Protein AF-0000000065854086 (afdb_homodimer)

Secondary structure (DSSP, 8-state):
----PPPEE-HHHHHHHHHHHHHHTT----HHHHHHHHHHHHHHHHHHHHTT-EEEETTTEEEEEEEE--EEEEE-TTT--EEEE--EEEEEEEE-HHHHHHHHT---/----PPPEE-HHHHHHHHHHHHHHTT----HHHHHHHHHHHHHHHHHHHHTT-EEEETTTEEEEEEEE--EEEEE-TTT--EEEE--EEEEEEEE-HHHHHHHHT---

pLDDT: mean 92.02, std 11.3, range [33.44, 98.5]

Nearest PDB structures (foldseek):
  2np2-assembly1_B  TM=9.960E-01  e=7.676E-18  Borreliella burgdorferi
  5j0n-assembly1_L  TM=8.589E-01  e=2.046E-08  Escherichia coli
  1owf-assembly1_B  TM=8.633E-01  e=4.392E-08  Escherichia coli
  3rhi-assembly1_B  TM=8.778E-01  e=2.610E-07  Bacillus anthracis str. Sterne
  3rhi-assembly2_D  TM=8.749E-01  e=3.329E-06  Bacillus anthracis str. Sterne

Sequence (216 aa):
MSFSRRPKVTKSDIVDQISLNIRNNNLKLEKKYIRLVIDAFFEELKGNLCSNNVIEFRSFGTFEVRKRKGRLNARNPQTGEYVKVLDHHVAYFRPGKDLKERVWGIKGMSFSRRPKVTKSDIVDQISLNIRNNNLKLEKKYIRLVIDAFFEELKGNLCSNNVIEFRSFGTFEVRKRKGRLNARNPQTGEYVKVLDHHVAYFRPGKDLKERVWGIKG

Structure (mmCIF, N/CA/C/O backbone):
data_AF-0000000065854086-model_v1
#
loop_
_entity.id
_entity.type
_entity.pdbx_description
1 polymer 'DNA-binding protein HBbu'
#
loop_
_atom_site.group_PDB
_atom_site.id
_atom_site.type_symbol
_atom_site.label_atom_id
_atom_site.label_alt_id
_atom_site.label_comp_id
_atom_site.label_asym_id
_atom_site.label_entity_id
_atom_site.label_seq_id
_atom_site.pdbx_PDB_ins_code
_atom_site.Cartn_x
_atom_site.Cartn_y
_atom_site.Cartn_z
_atom_site.occupancy
_atom_site.B_iso_or_equiv
_atom_site.auth_seq_id
_atom_site.auth_comp_id
_atom_site.auth_asym_id
_atom_site.auth_atom_id
_atom_site.pdbx_PDB_model_num
ATOM 1 N N . MET A 1 1 ? -25.891 4.516 18.844 1 33.44 1 MET A N 1
ATOM 2 C CA . MET A 1 1 ? -25.25 5.094 17.672 1 33.44 1 MET A CA 1
ATOM 3 C C . MET A 1 1 ? -24.297 4.094 17.016 1 33.44 1 MET A C 1
ATOM 5 O O . MET A 1 1 ? -23.312 3.674 17.641 1 33.44 1 MET A O 1
ATOM 9 N N . SER A 1 2 ? -24.781 3.088 16.391 1 39.84 2 SER A N 1
ATOM 10 C CA . SER A 1 2 ? -24.125 1.859 15.938 1 39.84 2 SER A CA 1
ATOM 11 C C . SER A 1 2 ? -22.828 2.158 15.188 1 39.84 2 SER A C 1
ATOM 13 O O . SER A 1 2 ? -22.844 2.891 14.195 1 39.84 2 SER A O 1
ATOM 15 N N . PHE A 1 3 ? -21.688 2.553 15.711 1 46.69 3 PHE A N 1
ATOM 16 C CA . PHE A 1 3 ? -20.344 2.844 15.211 1 46.69 3 PHE A CA 1
ATOM 17 C C . PHE A 1 3 ? -19.984 1.916 14.055 1 46.69 3 PHE A C 1
ATOM 19 O O . PHE A 1 3 ? -19.625 0.757 14.273 1 46.69 3 PHE A O 1
ATOM 26 N N . SER A 1 4 ? -20.859 1.853 13 1 55.91 4 SER A N 1
ATOM 27 C CA . SER A 1 4 ? -20.828 0.91 11.891 1 55.91 4 SER A CA 1
ATOM 28 C C . SER A 1 4 ? -19.406 0.764 11.328 1 55.91 4 SER A C 1
ATOM 30 O O . SER A 1 4 ? -18.906 1.68 10.68 1 55.91 4 SER A O 1
ATOM 32 N N . ARG A 1 5 ? -18.5 -0.028 11.945 1 75.5 5 ARG A N 1
ATOM 33 C CA . ARG A 1 5 ? -17.109 -0.311 11.617 1 75.5 5 ARG A CA 1
ATOM 34 C C . ARG A 1 5 ? -16.984 -0.81 10.18 1 75.5 5 ARG A C 1
ATOM 36 O O . ARG A 1 5 ? -17.844 -1.536 9.688 1 75.5 5 ARG A O 1
ATOM 43 N N . ARG A 1 6 ? -16.188 -0.24 9.367 1 86.25 6 ARG A N 1
ATOM 44 C CA . ARG A 1 6 ? -15.859 -0.702 8.023 1 86.25 6 ARG A CA 1
ATOM 45 C C . ARG A 1 6 ? -15.484 -2.18 8.023 1 86.25 6 ARG A C 1
ATOM 47 O O . ARG A 1 6 ? -14.695 -2.623 8.859 1 86.25 6 ARG A O 1
ATOM 54 N N . PRO A 1 7 ? -16.234 -3.029 7.184 1 92.5 7 PRO A N 1
ATOM 55 C CA . PRO A 1 7 ? -15.812 -4.434 7.117 1 92.5 7 PRO A CA 1
ATOM 56 C C . PRO A 1 7 ? -14.312 -4.594 6.934 1 92.5 7 PRO A C 1
ATOM 58 O O . PRO A 1 7 ? -13.688 -3.814 6.203 1 92.5 7 PRO A O 1
ATOM 61 N N . LYS A 1 8 ? -13.797 -5.457 7.695 1 95.31 8 LYS A N 1
ATOM 62 C CA . LYS A 1 8 ? -12.367 -5.742 7.602 1 95.31 8 LYS A CA 1
ATOM 63 C C . LYS A 1 8 ? -12.109 -6.953 6.715 1 95.31 8 LYS A C 1
ATOM 65 O O . LYS A 1 8 ? -12.719 -8.008 6.898 1 95.31 8 LYS A O 1
ATOM 70 N N . VAL A 1 9 ? -11.289 -6.824 5.664 1 97.56 9 VAL A N 1
ATOM 71 C CA . VAL A 1 9 ? -10.883 -7.859 4.719 1 97.56 9 VAL A CA 1
ATOM 72 C C . VAL A 1 9 ? -9.461 -8.32 5.035 1 97.56 9 VAL A C 1
ATOM 74 O O . VAL A 1 9 ? -8.562 -7.5 5.207 1 97.56 9 VAL A O 1
ATOM 77 N N . THR A 1 10 ? -9.281 -9.609 5.129 1 97.69 10 THR A N 1
ATOM 78 C CA . THR A 1 10 ? -7.984 -10.172 5.48 1 97.69 10 THR A CA 1
ATOM 79 C C . THR A 1 10 ? -7.301 -10.758 4.246 1 97.69 10 THR A C 1
ATOM 81 O O . THR A 1 10 ? -7.891 -10.805 3.168 1 97.69 10 THR A O 1
ATOM 84 N N . LYS A 1 11 ? -6.02 -11.188 4.531 1 97.5 11 LYS A N 1
ATOM 85 C CA . LYS A 1 11 ? -5.27 -11.852 3.467 1 97.5 11 LYS A CA 1
ATOM 86 C C . LYS A 1 11 ? -6.023 -13.062 2.93 1 97.5 11 LYS A C 1
ATOM 88 O O . LYS A 1 11 ? -6.078 -13.281 1.718 1 97.5 11 LYS A O 1
ATOM 93 N N . SER A 1 12 ? -6.531 -13.852 3.844 1 97.62 12 SER A N 1
ATOM 94 C CA . SER A 1 12 ? -7.277 -15.047 3.441 1 97.62 12 SER A CA 1
ATOM 95 C C . SER A 1 12 ? -8.469 -14.68 2.562 1 97.62 12 SER A C 1
ATOM 97 O O . SER A 1 12 ? -8.742 -15.359 1.567 1 97.62 12 SER A O 1
ATOM 99 N N . ASP A 1 13 ? -9.203 -13.641 2.941 1 98.19 13 ASP A N 1
ATOM 100 C CA . ASP A 1 13 ? -10.32 -13.164 2.135 1 98.19 13 ASP A CA 1
ATOM 101 C C . ASP A 1 13 ? -9.859 -12.758 0.738 1 98.19 13 ASP A C 1
ATOM 103 O O . ASP A 1 13 ? -10.5 -13.102 -0.258 1 98.19 13 ASP A O 1
ATOM 107 N N . ILE A 1 14 ? -8.781 -12.008 0.695 1 98.31 14 ILE A N 1
ATOM 108 C CA . ILE A 1 14 ? -8.25 -11.523 -0.572 1 98.31 14 ILE A CA 1
ATOM 109 C C . ILE A 1 14 ? -7.848 -12.703 -1.453 1 98.31 14 ILE A C 1
ATOM 111 O O . ILE A 1 14 ? -8.102 -12.695 -2.66 1 98.31 14 ILE A O 1
ATOM 115 N N . VAL A 1 15 ? -7.203 -13.68 -0.812 1 98.25 15 VAL A N 1
ATOM 116 C CA . VAL A 1 15 ? -6.809 -14.875 -1.55 1 98.25 15 VAL A CA 1
ATOM 117 C C . VAL A 1 15 ? -8.039 -15.547 -2.158 1 98.25 15 VAL A C 1
ATOM 119 O O . VAL A 1 15 ? -8.016 -15.961 -3.318 1 98.25 15 VAL A O 1
ATOM 122 N N . ASP A 1 16 ? -9.086 -15.633 -1.42 1 98.06 16 ASP A N 1
ATOM 123 C CA . ASP A 1 16 ? -10.336 -16.219 -1.904 1 98.06 16 ASP A CA 1
ATOM 124 C C . ASP A 1 16 ? -10.906 -15.398 -3.061 1 98.06 16 ASP A C 1
ATOM 126 O O . ASP A 1 16 ? -11.375 -15.961 -4.055 1 98.06 16 ASP A O 1
ATOM 130 N N . GLN A 1 17 ? -10.906 -14.156 -2.918 1 98.12 17 GLN A N 1
ATOM 131 C CA . GLN A 1 17 ? -11.414 -13.258 -3.955 1 98.12 17 GLN A CA 1
ATOM 132 C C . GLN A 1 17 ? -10.602 -13.391 -5.238 1 98.12 17 GLN A C 1
ATOM 134 O O . GLN A 1 17 ? -11.164 -13.406 -6.336 1 98.12 17 GLN A O 1
ATOM 139 N N . ILE A 1 18 ? -9.289 -13.406 -5.07 1 98.19 18 ILE A N 1
ATOM 140 C CA . ILE A 1 18 ? -8.414 -13.578 -6.227 1 98.19 18 ILE A CA 1
ATOM 141 C C . ILE A 1 18 ? -8.727 -14.898 -6.918 1 98.19 18 ILE A C 1
ATOM 143 O O . ILE A 1 18 ? -8.82 -14.961 -8.148 1 98.19 18 ILE A O 1
ATOM 147 N N . SER A 1 19 ? -8.82 -15.953 -6.121 1 97.69 19 SER A N 1
ATOM 148 C CA . SER A 1 19 ? -9.141 -17.266 -6.656 1 97.69 19 SER A CA 1
ATOM 149 C C . SER A 1 19 ? -10.43 -17.234 -7.477 1 97.69 19 SER A C 1
ATOM 151 O O . SER A 1 19 ? -10.484 -17.781 -8.578 1 97.69 19 SER A O 1
ATOM 153 N N . LEU A 1 20 ? -11.469 -16.641 -6.938 1 96.69 20 LEU A N 1
ATOM 154 C CA . LEU A 1 20 ? -12.75 -16.5 -7.629 1 96.69 20 LEU A CA 1
ATOM 155 C C . LEU A 1 20 ? -12.586 -15.711 -8.922 1 96.69 20 LEU A C 1
ATOM 157 O O . LEU A 1 20 ? -13.148 -16.078 -9.953 1 96.69 20 LEU A O 1
ATOM 161 N N . ASN A 1 21 ? -11.883 -14.617 -8.859 1 95.88 21 ASN A N 1
ATOM 162 C CA . ASN A 1 21 ? -11.641 -13.781 -10.031 1 95.88 21 ASN A CA 1
ATOM 163 C C . ASN A 1 21 ? -10.961 -14.562 -11.148 1 95.88 21 ASN A C 1
ATOM 165 O O . ASN A 1 21 ? -11.383 -14.5 -12.305 1 95.88 21 ASN A O 1
ATOM 169 N N . ILE A 1 22 ? -9.906 -15.297 -10.789 1 94.88 22 ILE A N 1
ATOM 170 C CA . ILE A 1 22 ? -9.148 -16.078 -11.758 1 94.88 22 ILE A CA 1
ATOM 171 C C . ILE A 1 22 ? -10.039 -17.172 -12.359 1 94.88 22 ILE A C 1
ATOM 173 O O . ILE A 1 22 ? -10.031 -17.375 -13.57 1 94.88 22 ILE A O 1
ATOM 177 N N . ARG A 1 23 ? -10.82 -17.75 -11.492 1 94 23 ARG A N 1
ATOM 178 C CA . ARG A 1 23 ? -11.734 -18.781 -11.961 1 94 23 ARG A CA 1
ATOM 179 C C . ARG A 1 23 ? -12.766 -18.203 -12.93 1 94 23 ARG A C 1
ATOM 181 O O . ARG A 1 23 ? -13.117 -18.844 -13.922 1 94 23 ARG A O 1
ATOM 188 N N . ASN A 1 24 ? -13.227 -17.078 -12.625 1 93.94 24 ASN A N 1
ATOM 189 C CA . ASN A 1 24 ? -14.219 -16.406 -13.461 1 93.94 24 ASN A CA 1
ATOM 190 C C . ASN A 1 24 ? -13.664 -16.078 -14.844 1 93.94 24 ASN A C 1
ATOM 192 O O . ASN A 1 24 ? -14.422 -15.859 -15.789 1 93.94 24 ASN A O 1
ATOM 196 N N . ASN A 1 25 ? -12.375 -15.961 -14.961 1 91.5 25 ASN A N 1
ATOM 197 C CA . ASN A 1 25 ? -11.742 -15.727 -16.25 1 91.5 25 ASN A CA 1
ATOM 198 C C . ASN A 1 25 ? -11.328 -17.031 -16.922 1 91.5 25 ASN A C 1
ATOM 200 O O . ASN A 1 25 ? -10.477 -17.031 -17.812 1 91.5 25 ASN A O 1
ATOM 204 N N . ASN A 1 26 ? -11.805 -18.109 -16.422 1 91.06 26 ASN A N 1
ATOM 205 C CA . ASN A 1 26 ? -11.641 -19.453 -16.969 1 91.06 26 ASN A CA 1
ATOM 206 C C . ASN A 1 26 ? -10.195 -19.938 -16.859 1 91.06 26 ASN A C 1
ATOM 208 O O . ASN A 1 26 ? -9.68 -20.578 -17.766 1 91.06 26 ASN A O 1
ATOM 212 N N . LEU A 1 27 ? -9.586 -19.5 -15.852 1 91.06 27 LEU A N 1
ATOM 213 C CA . LEU A 1 27 ? -8.258 -19.984 -15.5 1 91.06 27 LEU A CA 1
ATOM 214 C C . LEU A 1 27 ? -8.289 -20.75 -14.188 1 91.06 27 LEU A C 1
ATOM 216 O O . LEU A 1 27 ? -9.242 -20.625 -13.414 1 91.06 27 LEU A O 1
ATOM 220 N N . LYS A 1 28 ? -7.363 -21.641 -14.125 1 89.44 28 LYS A N 1
ATOM 221 C CA . LYS A 1 28 ? -7.309 -22.422 -12.891 1 89.44 28 LYS A CA 1
ATOM 222 C C . LYS A 1 28 ? -5.941 -22.297 -12.219 1 89.44 28 LYS A C 1
ATOM 224 O O . LYS A 1 28 ? -4.906 -22.469 -12.867 1 89.44 28 LYS A O 1
ATOM 229 N N . LEU A 1 29 ? -5.953 -21.859 -11.094 1 94.69 29 LEU A N 1
ATOM 230 C CA . LEU A 1 29 ? -4.77 -21.781 -10.25 1 94.69 29 LEU A CA 1
ATOM 231 C C . LEU A 1 29 ? -5.105 -22.141 -8.805 1 94.69 29 LEU A C 1
ATOM 233 O O . LEU A 1 29 ? -6.059 -21.609 -8.234 1 94.69 29 LEU A O 1
ATOM 237 N N . GLU A 1 30 ? -4.371 -23.062 -8.312 1 95.19 30 GLU A N 1
ATOM 238 C CA . GLU A 1 30 ? -4.621 -23.484 -6.938 1 95.19 30 GLU A CA 1
ATOM 239 C C . GLU A 1 30 ? -4.375 -22.344 -5.961 1 95.19 30 GLU A C 1
ATOM 241 O O . GLU A 1 30 ? -3.438 -21.562 -6.133 1 95.19 30 GLU A O 1
ATOM 246 N N . LYS A 1 31 ? -5.148 -22.328 -4.883 1 96.5 31 LYS A N 1
ATOM 247 C CA . LYS A 1 31 ? -5.07 -21.281 -3.871 1 96.5 31 LYS A CA 1
ATOM 248 C C . LYS A 1 31 ? -3.689 -21.25 -3.225 1 96.5 31 LYS A C 1
ATOM 250 O O . LYS A 1 31 ? -3.201 -20.172 -2.848 1 96.5 31 LYS A O 1
ATOM 255 N N . LYS A 1 32 ? -3.111 -22.344 -3.127 1 95.5 32 LYS A N 1
ATOM 256 C CA . LYS A 1 32 ? -1.79 -22.422 -2.508 1 95.5 32 LYS A CA 1
ATOM 257 C C . LYS A 1 32 ? -0.781 -21.562 -3.266 1 95.5 32 LYS A C 1
ATOM 259 O O . LYS A 1 32 ? 0.085 -20.938 -2.658 1 95.5 32 LYS A O 1
ATOM 264 N N . TYR A 1 33 ? -0.867 -21.547 -4.566 1 95.81 33 TYR A N 1
ATOM 265 C CA . TYR A 1 33 ? 0.047 -20.75 -5.383 1 95.81 33 TYR A CA 1
ATOM 266 C C . TYR A 1 33 ? -0.273 -19.266 -5.273 1 95.81 33 TYR A C 1
ATOM 268 O O . TYR A 1 33 ? 0.628 -18.438 -5.32 1 95.81 33 TYR A O 1
ATOM 276 N N . ILE A 1 34 ? -1.547 -18.953 -5.164 1 97.88 34 ILE A N 1
ATOM 277 C CA . ILE A 1 34 ? -1.952 -17.562 -4.965 1 97.88 34 ILE A CA 1
ATOM 278 C C . ILE A 1 34 ? -1.348 -17.031 -3.666 1 97.88 34 ILE A C 1
ATOM 280 O O . ILE A 1 34 ? -0.768 -15.945 -3.645 1 97.88 34 ILE A O 1
ATOM 284 N N . ARG A 1 35 ? -1.441 -17.844 -2.646 1 97.19 35 ARG A N 1
ATOM 285 C CA . ARG A 1 35 ? -0.872 -17.469 -1.356 1 97.19 35 ARG A CA 1
ATOM 286 C C . ARG A 1 35 ? 0.638 -17.281 -1.458 1 97.19 35 ARG A C 1
ATOM 288 O O . ARG A 1 35 ? 1.186 -16.312 -0.918 1 97.19 35 ARG A O 1
ATOM 295 N N . LEU A 1 36 ? 1.195 -18.188 -2.098 1 96.81 36 LEU A N 1
ATOM 296 C CA . LEU A 1 36 ? 2.643 -18.141 -2.271 1 96.81 36 LEU A CA 1
ATOM 297 C C . LEU A 1 36 ? 3.066 -16.859 -2.967 1 96.81 36 LEU A C 1
ATOM 299 O O . LEU A 1 36 ? 4.023 -16.203 -2.545 1 96.81 36 LEU A O 1
ATOM 303 N N . VAL A 1 37 ? 2.42 -16.516 -4.035 1 97.88 37 VAL A N 1
ATOM 304 C CA . VAL A 1 37 ? 2.746 -15.32 -4.82 1 97.88 37 VAL A CA 1
ATOM 305 C C . VAL A 1 37 ? 2.523 -14.07 -3.975 1 97.88 37 VAL A C 1
ATOM 307 O O . VAL A 1 37 ? 3.357 -13.164 -3.971 1 97.88 37 VAL A O 1
ATOM 310 N N . ILE A 1 38 ? 1.462 -13.977 -3.256 1 98.06 38 ILE A N 1
ATOM 311 C CA . ILE A 1 38 ? 1.141 -12.82 -2.426 1 98.06 38 ILE A CA 1
ATOM 312 C C . ILE A 1 38 ? 2.191 -12.672 -1.329 1 98.06 38 ILE A C 1
ATOM 314 O O . ILE A 1 38 ? 2.664 -11.562 -1.066 1 98.06 38 ILE A O 1
ATOM 318 N N . ASP A 1 39 ? 2.541 -13.773 -0.701 1 96.94 39 ASP A N 1
ATOM 319 C CA . ASP A 1 39 ? 3.564 -13.719 0.337 1 96.94 39 ASP A CA 1
ATOM 320 C C . ASP A 1 39 ? 4.898 -13.234 -0.23 1 96.94 39 ASP A C 1
ATOM 322 O O . ASP A 1 39 ? 5.559 -12.383 0.367 1 96.94 39 ASP A O 1
ATOM 326 N N . ALA A 1 40 ? 5.289 -13.781 -1.322 1 97.69 40 ALA A N 1
ATOM 327 C CA . ALA A 1 40 ? 6.523 -13.352 -1.981 1 97.69 40 ALA A CA 1
ATOM 328 C C . ALA A 1 40 ? 6.449 -11.883 -2.383 1 97.69 40 ALA A C 1
ATOM 330 O O . ALA A 1 40 ? 7.449 -11.164 -2.316 1 97.69 40 ALA A O 1
ATOM 331 N N . PHE A 1 41 ? 5.281 -11.453 -2.881 1 98.12 41 PHE A N 1
ATOM 332 C CA . PHE A 1 41 ? 5.051 -10.07 -3.266 1 98.12 41 PHE A CA 1
ATOM 333 C C . PHE A 1 41 ? 5.363 -9.125 -2.107 1 98.12 41 PHE A C 1
ATOM 335 O O . PHE A 1 41 ? 6.129 -8.172 -2.264 1 98.12 41 PHE A O 1
ATOM 342 N N . PHE A 1 42 ? 4.895 -9.398 -0.922 1 97.88 42 PHE A N 1
ATOM 343 C CA . PHE A 1 42 ? 5.117 -8.547 0.241 1 97.88 42 PHE A CA 1
ATOM 344 C C . PHE A 1 42 ? 6.578 -8.586 0.665 1 97.88 42 PHE A C 1
ATOM 346 O O . PHE A 1 42 ? 7.137 -7.562 1.072 1 97.88 42 PHE A O 1
ATOM 353 N N . GLU A 1 43 ? 7.16 -9.711 0.578 1 97.19 43 GLU A N 1
ATOM 354 C CA . GLU A 1 43 ? 8.578 -9.797 0.917 1 97.19 43 GLU A CA 1
ATOM 355 C C . GLU A 1 43 ? 9.422 -8.938 -0.014 1 97.19 43 GLU A C 1
ATOM 357 O O . GLU A 1 43 ? 10.336 -8.242 0.436 1 97.19 43 GLU A O 1
ATOM 362 N N . GLU A 1 44 ? 9.125 -9.016 -1.278 1 97.81 44 GLU A N 1
ATOM 363 C CA . GLU A 1 44 ? 9.867 -8.211 -2.246 1 97.81 44 GLU A CA 1
ATOM 364 C C . GLU A 1 44 ? 9.641 -6.719 -2.01 1 97.81 44 GLU A C 1
ATOM 366 O O . GLU A 1 44 ? 10.562 -5.914 -2.145 1 97.81 44 GLU A O 1
ATOM 371 N N . LEU A 1 45 ? 8.398 -6.328 -1.746 1 97.94 45 LEU A N 1
ATOM 372 C CA . LEU A 1 45 ? 8.117 -4.926 -1.453 1 97.94 45 LEU A CA 1
ATOM 373 C C . LEU A 1 45 ? 8.922 -4.457 -0.243 1 97.94 45 LEU A C 1
ATOM 375 O O . LEU A 1 45 ? 9.555 -3.396 -0.284 1 97.94 45 LEU A O 1
ATOM 379 N N . LYS A 1 46 ? 8.883 -5.297 0.816 1 97.06 46 LYS A N 1
ATOM 380 C CA . LYS A 1 46 ? 9.633 -4.949 2.021 1 97.06 46 LYS A CA 1
ATOM 381 C C . LYS A 1 46 ? 11.125 -4.789 1.716 1 97.06 46 LYS A C 1
ATOM 383 O O . LYS A 1 46 ? 11.742 -3.809 2.129 1 97.06 46 LYS A O 1
ATOM 388 N N . GLY A 1 47 ? 11.672 -5.766 1.017 1 96.88 47 GLY A N 1
ATOM 389 C CA . GLY A 1 47 ? 13.086 -5.711 0.66 1 96.88 47 GLY A CA 1
ATOM 390 C C . GLY A 1 47 ? 13.453 -4.465 -0.122 1 96.88 47 GLY A C 1
ATOM 391 O O . GLY A 1 47 ? 14.461 -3.82 0.167 1 96.88 47 GLY A O 1
ATOM 392 N N . ASN A 1 48 ? 12.672 -4.121 -1.131 1 97.5 48 ASN A N 1
ATOM 393 C CA . ASN A 1 48 ? 12.938 -2.945 -1.953 1 97.5 48 ASN A CA 1
ATOM 394 C C . ASN A 1 48 ? 12.812 -1.657 -1.145 1 97.5 48 ASN A C 1
ATOM 396 O O . ASN A 1 48 ? 13.633 -0.745 -1.295 1 97.5 48 ASN A O 1
ATOM 400 N N . LEU A 1 49 ? 11.883 -1.524 -0.286 1 97.06 49 LEU A N 1
ATOM 401 C CA . LEU A 1 49 ? 11.711 -0.338 0.545 1 97.06 49 LEU A CA 1
ATOM 402 C C . LEU A 1 49 ? 12.891 -0.176 1.507 1 97.06 49 LEU A C 1
ATOM 404 O O . LEU A 1 49 ? 13.383 0.936 1.709 1 97.06 49 LEU A O 1
ATOM 408 N N . CYS A 1 50 ? 13.289 -1.31 2.072 1 95.94 50 CYS A N 1
ATOM 409 C CA . CYS A 1 50 ? 14.422 -1.263 2.988 1 95.94 50 CYS A CA 1
ATOM 410 C C . CYS A 1 50 ? 15.68 -0.794 2.271 1 95.94 50 CYS A C 1
ATOM 412 O O . CYS A 1 50 ? 16.578 -0.222 2.893 1 95.94 50 CYS A O 1
ATOM 414 N N . SER A 1 51 ? 15.711 -1.058 0.971 1 95.69 51 SER A N 1
ATOM 415 C CA . SER A 1 51 ? 16.828 -0.609 0.151 1 95.69 51 SER A CA 1
ATOM 416 C C . SER A 1 51 ? 16.578 0.792 -0.4 1 95.69 51 SER A C 1
ATOM 418 O O . SER A 1 51 ? 17.312 1.256 -1.276 1 95.69 51 SER A O 1
ATOM 420 N N . ASN A 1 52 ? 15.484 1.421 -0.009 1 95.69 52 ASN A N 1
ATOM 421 C CA . ASN A 1 52 ? 15.102 2.781 -0.37 1 95.69 52 ASN A CA 1
ATOM 422 C C . ASN A 1 52 ? 14.797 2.902 -1.86 1 95.69 52 ASN A C 1
ATOM 424 O O . ASN A 1 52 ? 15.062 3.939 -2.471 1 95.69 52 ASN A O 1
ATOM 428 N N . ASN A 1 53 ? 14.406 1.796 -2.479 1 96.75 53 ASN A N 1
ATOM 429 C CA . ASN A 1 53 ? 13.914 1.835 -3.854 1 96.75 53 ASN A CA 1
ATOM 430 C C . ASN A 1 53 ? 12.492 2.365 -3.93 1 96.75 53 ASN A C 1
ATOM 432 O O . ASN A 1 53 ? 11.727 2.258 -2.965 1 96.75 53 ASN A O 1
ATOM 436 N N . VAL A 1 54 ? 12.141 2.934 -5.059 1 97.75 54 VAL A N 1
ATOM 437 C CA . VAL A 1 54 ? 10.773 3.348 -5.352 1 97.75 54 VAL A CA 1
ATOM 438 C C . VAL A 1 54 ? 10.086 2.299 -6.223 1 97.75 54 VAL A C 1
ATOM 440 O O . VAL A 1 54 ? 10.625 1.897 -7.258 1 97.75 54 VAL A O 1
ATOM 443 N N . ILE A 1 55 ? 8.93 1.854 -5.762 1 98.38 55 ILE A N 1
ATOM 444 C CA . ILE A 1 55 ? 8.203 0.804 -6.469 1 98.38 55 ILE A CA 1
ATOM 445 C C . ILE A 1 55 ? 6.926 1.381 -7.07 1 98.38 55 ILE A C 1
ATOM 447 O O . ILE A 1 55 ? 6.055 1.864 -6.348 1 98.38 55 ILE A O 1
ATOM 451 N N . GLU A 1 56 ? 6.816 1.232 -8.328 1 98.12 56 GLU A N 1
ATOM 452 C CA . GLU A 1 56 ? 5.672 1.84 -9 1 98.12 56 GLU A CA 1
ATOM 453 C 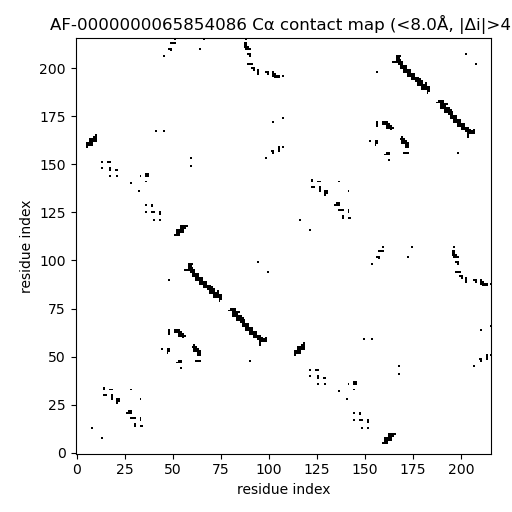C . GLU A 1 56 ? 4.801 0.78 -9.664 1 98.12 56 GLU A C 1
ATOM 455 O O . GLU A 1 56 ? 5.289 -0.03 -10.453 1 98.12 56 GLU A O 1
ATOM 460 N N . PHE A 1 57 ? 3.545 0.762 -9.328 1 97.81 57 PHE A N 1
ATOM 461 C CA . PHE A 1 57 ? 2.502 0.009 -10.016 1 97.81 57 PHE A CA 1
ATOM 462 C C . PHE A 1 57 ? 1.552 0.947 -10.75 1 97.81 57 PHE A C 1
ATOM 464 O O . PHE A 1 57 ? 0.651 1.529 -10.141 1 97.81 57 PHE A O 1
ATOM 471 N N . ARG A 1 58 ? 1.697 0.908 -12 1 94.06 58 ARG A N 1
ATOM 472 C CA . ARG A 1 58 ? 0.921 1.837 -12.812 1 94.06 58 ARG A CA 1
ATOM 473 C C . ARG A 1 58 ? -0.574 1.649 -12.586 1 94.06 58 ARG A C 1
ATOM 475 O O . ARG A 1 58 ? -1.057 0.519 -12.492 1 94.06 58 ARG A O 1
ATOM 482 N N . SER A 1 59 ? -1.31 2.773 -12.5 1 91.5 59 SER A N 1
ATOM 483 C CA . SER A 1 59 ? -2.762 2.811 -12.359 1 91.5 59 SER A CA 1
ATOM 484 C C . SER A 1 59 ? -3.188 2.408 -10.945 1 91.5 59 SER A C 1
ATOM 486 O O . SER A 1 59 ? -4.379 2.348 -10.648 1 91.5 59 SER A O 1
ATOM 488 N N . PHE A 1 60 ? -2.277 2.039 -10.109 1 96.88 60 PHE A N 1
ATOM 489 C CA . PHE A 1 60 ? -2.605 1.696 -8.727 1 96.88 60 PHE A CA 1
ATOM 490 C C . PHE A 1 60 ? -1.946 2.668 -7.758 1 96.88 60 PHE A C 1
ATOM 492 O O . PHE A 1 60 ? -2.633 3.371 -7.016 1 96.88 60 PHE A O 1
ATOM 499 N N . GLY A 1 61 ? -0.534 2.66 -7.91 1 97.88 61 GLY A N 1
ATOM 500 C CA . GLY A 1 61 ? 0.152 3.609 -7.047 1 97.88 61 GLY A CA 1
ATOM 501 C C . GLY A 1 61 ? 1.632 3.312 -6.891 1 97.88 61 GLY A C 1
ATOM 502 O O . GLY A 1 61 ? 2.178 2.459 -7.598 1 97.88 61 GLY A O 1
ATOM 503 N N . THR A 1 62 ? 2.256 4.078 -5.988 1 98.5 62 THR A N 1
ATOM 504 C CA . THR A 1 62 ? 3.697 4.012 -5.77 1 98.5 62 THR A CA 1
ATOM 505 C C . THR A 1 62 ? 4.012 3.828 -4.289 1 98.5 62 THR A C 1
ATOM 507 O O . THR A 1 62 ? 3.395 4.465 -3.432 1 98.5 62 THR A O 1
ATOM 510 N N . PHE A 1 63 ? 4.914 2.904 -3.982 1 98.38 63 PHE A N 1
ATOM 511 C CA . PHE A 1 63 ? 5.473 2.736 -2.645 1 98.38 63 PHE A CA 1
ATOM 512 C C . PHE A 1 63 ? 6.867 3.338 -2.561 1 98.38 63 PHE A C 1
ATOM 514 O O . PHE A 1 63 ? 7.691 3.135 -3.455 1 98.38 63 PHE A O 1
ATOM 521 N N . GLU A 1 64 ? 7.062 4.039 -1.5 1 97.81 64 GLU A N 1
ATOM 522 C CA . GLU A 1 64 ? 8.375 4.637 -1.286 1 97.81 64 GLU A CA 1
ATOM 523 C C . GLU A 1 64 ? 8.617 4.922 0.193 1 97.81 64 GLU A C 1
ATOM 525 O O . GLU A 1 64 ? 7.703 4.801 1.012 1 97.81 64 GLU A O 1
ATOM 530 N N . VAL A 1 65 ? 9.867 5.254 0.485 1 97.12 65 VAL A N 1
ATOM 531 C CA . VAL A 1 65 ? 10.234 5.629 1.848 1 97.12 65 VAL A CA 1
ATOM 532 C C . VAL A 1 65 ? 10.312 7.152 1.961 1 97.12 65 VAL A C 1
ATOM 534 O O . VAL A 1 65 ? 10.852 7.816 1.073 1 97.12 65 VAL A O 1
ATOM 537 N N . ARG A 1 66 ? 9.75 7.656 3.01 1 96.5 66 ARG A N 1
ATOM 538 C CA . ARG A 1 66 ? 9.812 9.094 3.264 1 96.5 66 ARG A CA 1
ATOM 539 C C . ARG A 1 66 ? 10.477 9.383 4.605 1 96.5 66 ARG A C 1
ATOM 541 O O . ARG A 1 66 ? 10.281 8.641 5.574 1 96.5 66 ARG A O 1
ATOM 548 N N . LYS A 1 67 ? 11.195 10.43 4.598 1 94.94 67 LYS A N 1
ATOM 549 C CA . LYS A 1 67 ? 11.797 10.883 5.844 1 94.94 67 LYS A CA 1
ATOM 550 C C . LYS A 1 67 ? 10.836 11.75 6.641 1 94.94 67 LYS A C 1
ATOM 552 O O . LYS A 1 67 ? 10.211 12.664 6.094 1 94.94 67 LYS A O 1
ATOM 557 N N . ARG A 1 68 ? 10.719 11.328 7.859 1 94.06 68 ARG A N 1
ATOM 558 C CA . ARG A 1 68 ? 9.906 12.125 8.773 1 94.06 68 ARG A CA 1
ATOM 559 C C . ARG A 1 68 ? 10.773 12.812 9.82 1 94.06 68 ARG A C 1
ATOM 561 O O . ARG A 1 68 ? 11.562 12.156 10.508 1 94.06 68 ARG A O 1
ATOM 568 N N . LYS A 1 69 ? 10.578 14.102 9.828 1 92.88 69 LYS A N 1
ATOM 569 C CA . LYS A 1 69 ? 11.344 14.867 10.805 1 92.88 69 LYS A CA 1
ATOM 570 C C . LYS A 1 69 ? 10.828 14.625 12.219 1 92.88 69 LYS A C 1
ATOM 572 O O . LYS A 1 69 ? 9.625 14.594 12.453 1 92.88 69 LYS A O 1
ATOM 577 N N . GLY A 1 70 ? 11.852 14.406 13.008 1 89.94 70 GLY A N 1
ATOM 578 C CA . GLY A 1 70 ? 11.5 14.219 14.406 1 89.94 70 GLY A CA 1
ATOM 579 C C . GLY A 1 70 ? 10.953 15.469 15.062 1 89.94 70 GLY A C 1
ATOM 580 O O . GLY A 1 70 ? 11.055 16.562 14.508 1 89.94 70 GLY A O 1
ATOM 581 N N . ARG A 1 71 ? 10.219 15.141 16.125 1 89.88 71 ARG A N 1
ATOM 582 C CA . ARG A 1 71 ? 9.664 16.234 16.906 1 89.88 71 ARG A CA 1
ATOM 583 C C . ARG A 1 71 ? 9.977 16.062 18.391 1 89.88 71 ARG A C 1
ATOM 585 O O . ARG A 1 71 ? 9.883 14.953 18.922 1 89.88 71 ARG A O 1
ATOM 592 N N . LEU A 1 72 ? 10.398 17.203 18.938 1 83.94 72 LEU A N 1
ATOM 593 C CA . LEU A 1 72 ? 10.766 17.172 20.344 1 83.94 72 LEU A CA 1
ATOM 594 C C . LEU A 1 72 ? 9.547 17.391 21.234 1 83.94 72 LEU A C 1
ATOM 596 O O . LEU A 1 72 ? 9.57 17.062 22.422 1 83.94 72 LEU A O 1
ATOM 600 N N . ASN A 1 73 ? 8.539 17.812 20.703 1 85.5 73 ASN A N 1
ATOM 601 C CA . ASN A 1 73 ? 7.445 18.266 21.562 1 85.5 73 ASN A CA 1
ATOM 602 C C . ASN A 1 73 ? 6.184 17.438 21.344 1 85.5 73 ASN A C 1
ATOM 604 O O . ASN A 1 73 ? 5.07 17.953 21.453 1 85.5 73 ASN A O 1
ATOM 608 N N . ALA A 1 74 ? 6.426 16.141 21.031 1 84 74 ALA A N 1
ATOM 609 C CA . ALA A 1 74 ? 5.238 15.297 20.969 1 84 74 ALA A CA 1
ATOM 610 C C . ALA A 1 74 ? 4.68 15.031 22.375 1 84 74 ALA A C 1
ATOM 612 O O . ALA A 1 74 ? 5.438 14.961 23.344 1 84 74 ALA A O 1
ATOM 613 N N . ARG A 1 75 ? 3.396 15 22.375 1 89.44 75 ARG A N 1
ATOM 614 C CA . ARG A 1 75 ? 2.789 14.875 23.703 1 89.44 75 ARG A CA 1
ATOM 615 C C . ARG A 1 75 ? 2.166 13.492 23.891 1 89.44 75 ARG A C 1
ATOM 617 O O . ARG A 1 75 ? 1.56 12.953 22.953 1 89.44 75 ARG A O 1
ATOM 624 N N . ASN A 1 76 ? 2.371 12.852 25.016 1 88.75 76 ASN A N 1
ATOM 625 C CA . ASN A 1 76 ? 1.618 11.672 25.438 1 88.75 76 ASN A CA 1
ATOM 626 C C . ASN A 1 76 ? 0.171 12.023 25.766 1 88.75 76 ASN A C 1
ATOM 628 O O . ASN A 1 76 ? -0.089 12.781 26.703 1 88.75 76 ASN A O 1
ATOM 632 N N . PRO A 1 77 ? -0.673 11.477 24.969 1 88.75 77 PRO A N 1
ATOM 633 C CA . PRO A 1 77 ? -2.076 11.852 25.172 1 88.75 77 PRO A CA 1
ATOM 634 C C . PRO A 1 77 ? -2.59 11.516 26.562 1 88.75 77 PRO A C 1
ATOM 636 O O . PRO A 1 77 ? -3.469 12.211 27.078 1 88.75 77 PRO A O 1
ATOM 639 N N . GLN A 1 78 ? -1.991 10.453 27.109 1 91.81 78 GLN A N 1
ATOM 640 C CA . GLN A 1 78 ? -2.465 10 28.422 1 91.81 78 GLN A CA 1
ATOM 641 C C . GLN A 1 78 ? -1.835 10.812 29.547 1 91.81 78 GLN A C 1
ATOM 643 O O . GLN A 1 78 ? -2.52 11.195 30.5 1 91.81 78 GLN A O 1
ATOM 648 N N . THR A 1 79 ? -0.599 11.156 29.5 1 92.25 79 THR A N 1
ATOM 649 C CA . THR A 1 79 ? 0.116 11.758 30.625 1 92.25 79 THR A CA 1
ATOM 650 C C . THR A 1 79 ? 0.387 13.234 30.359 1 92.25 79 THR A C 1
ATOM 652 O O . THR A 1 79 ? 0.676 13.992 31.297 1 92.25 79 THR A O 1
ATOM 655 N N . GLY A 1 80 ? 0.353 13.602 29.094 1 90.25 80 GLY A N 1
ATOM 656 C CA . GLY A 1 80 ? 0.68 14.961 28.719 1 90.25 80 GLY A CA 1
ATOM 657 C C . GLY A 1 80 ? 2.174 15.219 28.641 1 90.25 80 GLY A C 1
ATOM 658 O O . GLY A 1 80 ? 2.604 16.328 28.312 1 90.25 80 GLY A O 1
ATOM 659 N N . GLU A 1 81 ? 2.936 14.219 29.047 1 90.62 81 GLU A N 1
ATOM 660 C CA . GLU A 1 81 ? 4.387 14.367 29.031 1 90.62 81 GLU A CA 1
ATOM 661 C C . GLU A 1 81 ? 4.922 14.461 27.609 1 90.62 81 GLU A C 1
ATOM 663 O O . GLU A 1 81 ? 4.375 13.844 26.688 1 90.62 81 GLU A O 1
ATOM 668 N N . TYR A 1 82 ? 6.035 15.273 27.5 1 89.88 82 TYR A N 1
ATOM 669 C CA . TYR A 1 82 ? 6.676 15.406 26.188 1 89.88 82 TYR A CA 1
ATOM 670 C C . TYR A 1 82 ? 7.48 14.164 25.844 1 89.88 82 TYR A C 1
ATOM 672 O O . TYR A 1 82 ? 8.156 13.594 26.703 1 89.88 82 TYR A O 1
ATOM 680 N N . VAL A 1 83 ? 7.176 13.664 24.688 1 90 83 VAL A N 1
ATOM 681 C CA . VAL A 1 83 ? 7.93 12.531 24.156 1 90 83 VAL A CA 1
ATOM 682 C C . VAL A 1 83 ? 8.758 12.984 22.953 1 90 83 VAL A C 1
ATOM 684 O O . VAL A 1 83 ? 8.297 13.781 22.141 1 90 83 VAL A O 1
ATOM 687 N N . LYS A 1 84 ? 10.016 12.531 22.969 1 89 84 LYS A N 1
ATOM 688 C CA . LYS A 1 84 ? 10.922 12.836 21.875 1 89 84 LYS A CA 1
ATOM 689 C C . LYS A 1 84 ? 10.797 11.797 20.766 1 89 84 LYS A C 1
ATOM 691 O O . LYS A 1 84 ? 10.953 10.594 21 1 89 84 LYS A O 1
ATOM 696 N N . VAL A 1 85 ? 10.422 12.234 19.609 1 88.75 85 VAL A N 1
ATOM 697 C CA . VAL A 1 85 ? 10.414 11.398 18.422 1 88.75 85 VAL A CA 1
ATOM 698 C C . VAL A 1 85 ? 11.578 11.773 17.516 1 88.75 85 VAL A C 1
ATOM 700 O O . VAL A 1 85 ? 11.742 12.938 17.156 1 88.75 85 VAL A O 1
ATOM 703 N N . LEU A 1 86 ? 12.461 10.852 17.25 1 90.31 86 LEU A N 1
ATOM 704 C CA . LEU A 1 86 ? 13.648 11.086 16.438 1 90.31 86 LEU A CA 1
ATOM 705 C C . LEU A 1 86 ? 13.297 11.078 14.953 1 90.31 86 LEU A C 1
ATOM 707 O O . LEU A 1 86 ? 12.25 10.555 14.555 1 90.31 86 LEU A O 1
ATOM 711 N N . ASP A 1 87 ? 14.211 11.727 14.219 1 94 87 ASP A N 1
ATOM 712 C CA . ASP A 1 87 ? 14.094 11.578 12.766 1 94 87 ASP A CA 1
ATOM 713 C C . ASP A 1 87 ? 14.008 10.102 12.375 1 94 87 ASP A C 1
ATOM 715 O O . ASP A 1 87 ? 14.703 9.258 12.945 1 94 87 ASP A O 1
ATOM 719 N N . HIS A 1 88 ? 13.062 9.805 11.516 1 94.88 88 HIS A N 1
ATOM 720 C CA . HIS A 1 88 ? 12.906 8.414 11.094 1 94.88 88 HIS A CA 1
ATOM 721 C C . HIS A 1 88 ? 12.367 8.328 9.672 1 94.88 88 HIS A C 1
ATOM 723 O O . HIS A 1 88 ? 12.078 9.359 9.055 1 94.88 88 HIS A O 1
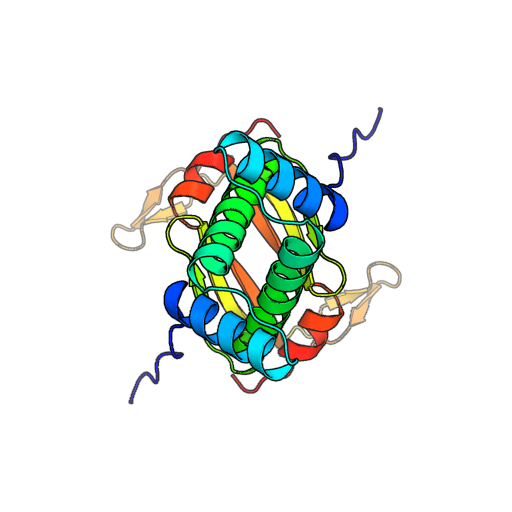ATOM 729 N N . HIS A 1 89 ? 12.344 7.191 9.18 1 96.81 89 HIS A N 1
ATOM 730 C CA . HIS A 1 89 ? 11.789 6.91 7.855 1 96.81 89 HIS A CA 1
ATOM 731 C C . HIS A 1 89 ? 10.508 6.098 7.961 1 96.81 89 HIS A C 1
ATOM 733 O O . HIS A 1 89 ? 10.352 5.285 8.875 1 96.81 89 HIS A O 1
ATOM 739 N N . VAL A 1 90 ? 9.672 6.387 7.078 1 96.62 90 VAL A N 1
ATOM 740 C CA . VAL A 1 90 ? 8.406 5.672 7.07 1 96.62 90 VAL A CA 1
ATOM 741 C C . VAL A 1 90 ? 8.102 5.18 5.656 1 96.62 90 VAL A C 1
ATOM 743 O O . VAL A 1 90 ? 8.422 5.852 4.676 1 96.62 90 VAL A O 1
ATOM 746 N N . ALA A 1 91 ? 7.5 4.016 5.551 1 97.56 91 ALA A N 1
ATOM 747 C CA . ALA A 1 91 ? 6.973 3.525 4.281 1 97.56 91 ALA A CA 1
ATOM 748 C C . ALA A 1 91 ? 5.711 4.289 3.881 1 97.56 91 ALA A C 1
ATOM 750 O O . ALA A 1 91 ? 4.785 4.434 4.684 1 97.56 91 ALA A O 1
ATOM 751 N N . TYR A 1 92 ? 5.668 4.727 2.646 1 97.88 92 TYR A N 1
ATOM 752 C CA . TYR A 1 92 ? 4.586 5.574 2.16 1 97.88 92 TYR A CA 1
ATOM 753 C C . TYR A 1 92 ? 4.012 5.035 0.856 1 97.88 92 TYR A C 1
ATOM 755 O O . TYR A 1 92 ? 4.746 4.484 0.029 1 97.88 92 TYR A O 1
ATOM 763 N N . PHE A 1 93 ? 2.688 5.172 0.723 1 98.44 93 PHE A N 1
ATOM 764 C CA . PHE A 1 93 ? 1.979 4.809 -0.498 1 98.44 93 PHE A CA 1
ATOM 765 C C . PHE A 1 93 ? 1.374 6.039 -1.161 1 98.44 93 PHE A C 1
ATOM 767 O O . PHE A 1 93 ? 0.632 6.789 -0.526 1 98.44 93 PHE A O 1
ATOM 774 N N . ARG A 1 94 ? 1.674 6.18 -2.432 1 97.56 94 ARG A N 1
ATOM 775 C CA . ARG A 1 94 ? 1.08 7.219 -3.266 1 97.56 94 ARG A CA 1
ATOM 776 C C . ARG A 1 94 ? 0.086 6.625 -4.258 1 97.56 94 ARG A C 1
ATOM 778 O O . ARG A 1 94 ? 0.484 5.988 -5.238 1 97.56 94 ARG A O 1
ATOM 785 N N . PRO A 1 95 ? -1.177 6.93 -4.012 1 97.62 95 PRO A N 1
ATOM 786 C CA . PRO A 1 95 ? -2.156 6.363 -4.941 1 97.62 95 PRO A CA 1
ATOM 787 C C . PRO A 1 95 ? -1.974 6.871 -6.371 1 97.62 95 PRO A C 1
ATOM 789 O O . PRO A 1 95 ? -1.656 8.047 -6.578 1 97.62 95 PRO A O 1
ATOM 792 N N . GLY A 1 96 ? -2.182 5.969 -7.297 1 96.75 96 GLY A N 1
ATOM 793 C CA . GLY A 1 96 ? -2.143 6.328 -8.703 1 96.75 96 GLY A CA 1
ATOM 794 C C . GLY A 1 96 ? -3.389 7.055 -9.172 1 96.75 96 GLY A C 1
ATOM 795 O O . GLY A 1 96 ? -4.379 7.129 -8.445 1 96.75 96 GLY A O 1
ATOM 796 N N . LYS A 1 97 ? -3.33 7.512 -10.359 1 95.25 97 LYS A N 1
ATOM 797 C CA . LYS A 1 97 ? -4.402 8.344 -10.898 1 95.25 97 LYS A CA 1
ATOM 798 C C . LYS A 1 97 ? -5.727 7.582 -10.922 1 95.25 97 LYS A C 1
ATOM 800 O O . LYS A 1 97 ? -6.75 8.102 -10.477 1 95.25 97 LYS A O 1
ATOM 805 N N . ASP A 1 98 ? -5.691 6.398 -11.453 1 95.38 98 ASP A N 1
ATOM 806 C CA . ASP A 1 98 ? -6.906 5.598 -11.57 1 95.38 98 ASP A CA 1
ATOM 807 C C . ASP A 1 98 ? -7.531 5.352 -10.195 1 95.38 98 ASP A C 1
ATOM 809 O O . ASP A 1 98 ? -8.734 5.539 -10.016 1 95.38 98 ASP A O 1
ATOM 813 N N . LEU A 1 99 ? -6.773 4.941 -9.258 1 96.25 99 LEU A N 1
ATOM 814 C CA . LEU A 1 99 ? -7.25 4.676 -7.906 1 96.25 99 LEU A CA 1
ATOM 815 C C . LEU A 1 99 ? -7.758 5.949 -7.246 1 96.25 99 LEU A C 1
ATOM 817 O O . LEU A 1 99 ? -8.805 5.941 -6.594 1 96.25 99 LEU A O 1
ATOM 821 N N . LYS A 1 100 ? -7.039 6.984 -7.422 1 94.94 100 LYS A N 1
ATOM 822 C CA . LYS A 1 100 ? -7.453 8.273 -6.875 1 94.94 100 LYS A CA 1
ATOM 823 C C . LYS A 1 100 ? -8.844 8.656 -7.363 1 94.94 100 LYS A C 1
ATOM 825 O O . LYS A 1 100 ? -9.703 9.047 -6.57 1 94.94 100 LYS A O 1
ATOM 830 N N . GLU A 1 101 ? -9.031 8.508 -8.594 1 94.44 101 GLU A N 1
ATOM 831 C CA . GLU A 1 101 ? -10.305 8.883 -9.195 1 94.44 101 GLU A CA 1
ATOM 832 C C . GLU A 1 101 ? -11.43 7.98 -8.695 1 94.44 101 GLU A C 1
ATOM 834 O O . GLU A 1 101 ? -12.539 8.453 -8.438 1 94.44 101 GLU A O 1
ATOM 839 N N . ARG A 1 102 ? -11.094 6.777 -8.531 1 94.44 102 ARG A N 1
ATOM 840 C CA . ARG A 1 102 ? -12.109 5.809 -8.141 1 94.44 102 ARG A CA 1
ATOM 841 C C . ARG A 1 102 ? -12.547 6.023 -6.691 1 94.44 102 ARG A C 1
ATOM 843 O O . ARG A 1 102 ? -13.703 5.797 -6.348 1 94.44 102 ARG A O 1
ATOM 850 N N . VAL A 1 103 ? -11.641 6.453 -5.871 1 95.44 103 VAL A N 1
ATOM 851 C CA . VAL A 1 103 ? -11.922 6.555 -4.441 1 95.44 103 VAL A CA 1
ATOM 852 C C . VAL A 1 103 ? -12.344 7.98 -4.098 1 95.44 103 VAL A C 1
ATOM 854 O O . VAL A 1 103 ? -12.914 8.227 -3.029 1 95.44 103 VAL A O 1
ATOM 857 N N . TRP A 1 104 ? -12.133 8.875 -4.98 1 92.44 104 TRP A N 1
ATOM 858 C CA . TRP A 1 104 ? -12.281 10.305 -4.727 1 92.44 104 TRP A CA 1
ATOM 859 C C . TRP A 1 104 ? -13.672 10.617 -4.188 1 92.44 104 TRP A C 1
ATOM 861 O O . TRP A 1 104 ? -13.812 11.352 -3.207 1 92.44 104 TRP A O 1
ATOM 871 N N . GLY A 1 105 ? -14.656 10.102 -4.734 1 87.12 105 GLY A N 1
ATOM 872 C CA . GLY A 1 105 ? -16.016 10.461 -4.383 1 87.12 105 GLY A CA 1
ATOM 873 C C . GLY A 1 105 ? -16.781 9.336 -3.703 1 87.12 105 GLY A C 1
ATOM 874 O O . GLY A 1 105 ? -18.016 9.32 -3.707 1 87.12 105 GLY A O 1
ATOM 875 N N . ILE A 1 106 ? -16 8.445 -3.225 1 81.31 106 ILE A N 1
ATOM 876 C CA . ILE A 1 106 ? -16.734 7.34 -2.617 1 81.31 106 ILE A CA 1
ATOM 877 C C . ILE A 1 106 ? -17.531 7.844 -1.419 1 81.31 106 ILE A C 1
ATOM 879 O O . ILE A 1 106 ? -17.234 8.914 -0.876 1 81.31 106 ILE A O 1
ATOM 883 N N . LYS A 1 107 ? -18.719 7.207 -1.275 1 64.75 107 LYS A N 1
ATOM 884 C CA . LYS A 1 107 ? -19.594 7.582 -0.158 1 64.75 107 LYS A CA 1
ATOM 885 C C . LYS A 1 107 ? -19.016 7.074 1.166 1 64.75 107 LYS A C 1
ATOM 887 O O . LYS A 1 107 ? -18.703 5.891 1.296 1 64.75 107 LYS A O 1
ATOM 892 N N . GLY A 1 108 ? -18.297 7.938 1.903 1 57.75 108 GLY A N 1
ATOM 893 C CA . GLY A 1 108 ? -17.844 7.582 3.24 1 57.75 108 GLY A CA 1
ATOM 894 C C . GLY A 1 108 ? -18.828 7.984 4.328 1 57.75 108 GLY A C 1
ATOM 895 O O . GLY A 1 108 ? -19.703 8.828 4.102 1 57.75 108 GLY A O 1
ATOM 896 N N . MET B 1 1 ? 26.094 18.219 -8.477 1 33.88 1 MET B N 1
ATOM 897 C CA . MET B 1 1 ? 25.484 17.609 -7.297 1 33.88 1 MET B CA 1
ATOM 898 C C . MET B 1 1 ? 24.516 16.484 -7.699 1 33.88 1 MET B C 1
ATOM 900 O O . MET B 1 1 ? 23.531 16.734 -8.391 1 33.88 1 MET B O 1
ATOM 904 N N . SER B 1 2 ? 24.984 15.375 -8.117 1 39.81 2 SER B N 1
ATOM 905 C CA . SER B 1 2 ? 24.328 14.281 -8.828 1 39.81 2 SER B CA 1
ATOM 906 C C . SER B 1 2 ? 23.031 13.867 -8.133 1 39.81 2 SER B C 1
ATOM 908 O O . SER B 1 2 ? 23.047 13.523 -6.949 1 39.81 2 SER B O 1
ATOM 910 N N . PHE B 1 3 ? 21.891 14.492 -8.156 1 46.91 3 PHE B N 1
ATOM 911 C CA . PHE B 1 3 ? 20.547 14.273 -7.609 1 46.91 3 PHE B CA 1
ATOM 912 C C . PHE B 1 3 ? 20.188 12.789 -7.633 1 46.91 3 PHE B C 1
ATOM 914 O O . PHE B 1 3 ? 19.844 12.242 -8.68 1 46.91 3 PHE B O 1
ATOM 921 N N . SER B 1 4 ? 21.062 11.914 -7 1 56.78 4 SER B N 1
ATOM 922 C CA . SER B 1 4 ? 21.047 10.453 -7.062 1 56.78 4 SER B CA 1
ATOM 923 C C . SER B 1 4 ? 19.656 9.906 -6.84 1 56.78 4 SER B C 1
ATOM 925 O O . SER B 1 4 ? 19.125 9.953 -5.723 1 56.78 4 SER B O 1
ATOM 927 N N . ARG B 1 5 ? 18.781 9.883 -7.875 1 76.62 5 ARG B N 1
ATOM 928 C CA . ARG B 1 5 ? 17.391 9.43 -7.91 1 76.62 5 ARG B CA 1
ATOM 929 C C . ARG B 1 5 ? 17.266 7.996 -7.402 1 76.62 5 ARG B C 1
ATOM 931 O O . ARG B 1 5 ? 18.141 7.164 -7.668 1 76.62 5 ARG B O 1
ATOM 938 N N . ARG B 1 6 ? 16.484 7.699 -6.469 1 86.5 6 ARG B N 1
ATOM 939 C CA . ARG B 1 6 ? 16.172 6.355 -5.988 1 86.5 6 ARG B CA 1
ATOM 940 C C . ARG B 1 6 ? 15.828 5.426 -7.145 1 86.5 6 ARG B C 1
ATOM 942 O O . ARG B 1 6 ? 15.031 5.781 -8.016 1 86.5 6 ARG B O 1
ATOM 949 N N . PRO B 1 7 ? 16.594 4.25 -7.273 1 92.88 7 PRO B N 1
ATOM 950 C CA . PRO B 1 7 ? 16.203 3.312 -8.328 1 92.88 7 PRO B CA 1
ATOM 951 C C . PRO B 1 7 ? 14.695 3.045 -8.352 1 92.88 7 PRO B C 1
ATOM 953 O O . PRO B 1 7 ? 14.062 2.955 -7.297 1 92.88 7 PRO B O 1
ATOM 956 N N . LYS B 1 8 ? 14.195 3.094 -9.508 1 95.62 8 LYS B N 1
ATOM 957 C CA . LYS B 1 8 ? 12.773 2.822 -9.688 1 95.62 8 LYS B CA 1
ATOM 958 C C . LYS B 1 8 ? 12.539 1.369 -10.086 1 95.62 8 LYS B C 1
ATOM 960 O O . LYS B 1 8 ? 13.156 0.868 -11.023 1 95.62 8 LYS B O 1
ATOM 965 N N . VAL B 1 9 ? 11.719 0.613 -9.336 1 97.62 9 VAL B N 1
ATOM 966 C CA . VAL B 1 9 ? 11.344 -0.778 -9.562 1 97.62 9 VAL B CA 1
ATOM 967 C C . VAL B 1 9 ? 9.922 -0.842 -10.125 1 97.62 9 VAL B C 1
ATOM 969 O O . VAL B 1 9 ? 9.008 -0.208 -9.594 1 97.62 9 VAL B O 1
ATOM 972 N N . THR B 1 10 ? 9.773 -1.568 -11.18 1 97.75 10 THR B N 1
ATOM 973 C CA . THR B 1 10 ? 8.477 -1.669 -11.844 1 97.75 10 THR B CA 1
ATOM 974 C C . THR B 1 10 ? 7.812 -3.008 -11.539 1 97.75 10 THR B C 1
ATOM 976 O O . THR B 1 10 ? 8.414 -3.873 -10.898 1 97.75 10 THR B O 1
ATOM 979 N N . LYS B 1 11 ? 6.531 -3.088 -12.086 1 97.56 11 LYS B N 1
ATOM 980 C CA . LYS B 1 11 ? 5.801 -4.344 -11.938 1 97.56 11 LYS B CA 1
ATOM 981 C C . LYS B 1 11 ? 6.582 -5.508 -12.539 1 97.56 11 LYS B C 1
ATOM 983 O O . LYS B 1 11 ? 6.648 -6.59 -11.953 1 97.56 11 LYS B O 1
ATOM 988 N N . SER B 1 12 ? 7.094 -5.277 -13.719 1 97.69 12 SER B N 1
ATOM 989 C CA . SER B 1 12 ? 7.859 -6.324 -14.391 1 97.69 12 SER B CA 1
ATOM 990 C C . SER B 1 12 ? 9.055 -6.762 -13.547 1 97.69 12 SER B C 1
ATOM 992 O O . SER B 1 12 ? 9.344 -7.953 -13.453 1 97.69 12 SER B O 1
ATOM 994 N N . ASP B 1 13 ? 9.766 -5.805 -12.969 1 98.25 13 ASP B N 1
ATOM 995 C CA . ASP B 1 13 ? 10.891 -6.117 -12.086 1 98.25 13 ASP B CA 1
ATOM 996 C C . ASP B 1 13 ? 10.43 -6.961 -10.898 1 98.25 13 ASP B C 1
ATOM 998 O O . ASP B 1 13 ? 11.086 -7.941 -10.539 1 98.25 13 ASP B O 1
ATOM 1002 N N . ILE B 1 14 ? 9.344 -6.543 -10.297 1 98.31 14 ILE B N 1
ATOM 1003 C CA . ILE B 1 14 ? 8.812 -7.234 -9.125 1 98.31 14 ILE B CA 1
ATOM 1004 C C . ILE B 1 14 ? 8.438 -8.664 -9.5 1 98.31 14 ILE B C 1
ATOM 1006 O O . ILE B 1 14 ? 8.703 -9.602 -8.742 1 98.31 14 ILE B O 1
ATOM 1010 N N . VAL B 1 15 ? 7.801 -8.805 -10.68 1 98.31 15 VAL B N 1
ATOM 1011 C CA . VAL B 1 15 ? 7.43 -10.133 -11.156 1 98.31 15 VAL B CA 1
ATOM 1012 C C . VAL B 1 15 ? 8.68 -11 -11.281 1 98.31 15 VAL B C 1
ATOM 1014 O O . VAL B 1 15 ? 8.672 -12.164 -10.883 1 98.31 15 VAL B O 1
ATOM 1017 N N . ASP B 1 16 ? 9.727 -10.461 -11.805 1 98.12 16 ASP B N 1
ATOM 1018 C CA . ASP B 1 16 ? 10.992 -11.172 -11.945 1 98.12 16 ASP B CA 1
ATOM 1019 C C . ASP B 1 16 ? 11.555 -11.562 -10.578 1 98.12 16 ASP B C 1
ATOM 1021 O O . ASP B 1 16 ? 12.031 -12.68 -10.391 1 98.12 16 ASP B O 1
ATOM 1025 N N . GLN B 1 17 ? 11.531 -10.68 -9.688 1 98.12 17 GLN B N 1
ATOM 1026 C CA . GLN B 1 17 ? 12.031 -10.922 -8.344 1 98.12 17 GLN B CA 1
ATOM 1027 C C . GLN B 1 17 ? 11.227 -12.023 -7.648 1 98.12 17 GLN B C 1
ATOM 1029 O O . GLN B 1 17 ? 11.797 -12.883 -6.969 1 98.12 17 GLN B O 1
ATOM 1034 N N . ILE B 1 18 ? 9.914 -11.914 -7.777 1 98.19 18 ILE B N 1
ATOM 1035 C CA . ILE B 1 18 ? 9.055 -12.938 -7.199 1 98.19 18 ILE B CA 1
ATOM 1036 C C . ILE B 1 18 ? 9.391 -14.305 -7.801 1 98.19 18 ILE B C 1
ATOM 1038 O O . ILE B 1 18 ? 9.492 -15.297 -7.078 1 98.19 18 ILE B O 1
ATOM 1042 N N . SER B 1 19 ? 9.5 -14.336 -9.117 1 97.75 19 SER B N 1
ATOM 1043 C CA . SER B 1 19 ? 9.852 -15.57 -9.812 1 97.75 19 SER B CA 1
ATOM 1044 C C . SER B 1 19 ? 11.141 -16.172 -9.258 1 97.75 19 SER B C 1
ATOM 1046 O O . SER B 1 19 ? 11.211 -17.375 -8.992 1 97.75 19 SER B O 1
ATOM 1048 N N . LEU B 1 20 ? 12.172 -15.359 -9.117 1 96.81 20 LEU B N 1
ATOM 1049 C CA . LEU B 1 20 ? 13.453 -15.789 -8.57 1 96.81 20 LEU B CA 1
ATOM 1050 C C . LEU B 1 20 ? 13.281 -16.312 -7.145 1 96.81 20 LEU B C 1
ATOM 1052 O O . LEU B 1 20 ? 13.859 -17.344 -6.785 1 96.81 20 LEU B O 1
ATOM 1056 N N . ASN B 1 21 ? 12.562 -15.578 -6.336 1 95.94 21 ASN B N 1
ATOM 1057 C CA . ASN B 1 21 ? 12.305 -15.977 -4.953 1 95.94 21 ASN B CA 1
ATOM 1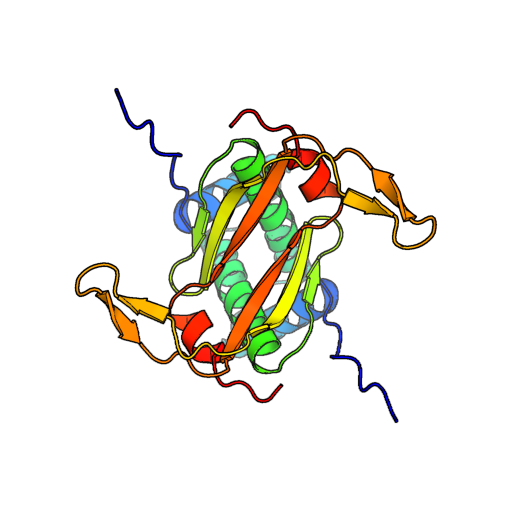058 C C . ASN B 1 21 ? 11.656 -17.344 -4.871 1 95.94 21 ASN B C 1
ATOM 1060 O O . ASN B 1 21 ? 12.086 -18.203 -4.094 1 95.94 21 ASN B O 1
ATOM 1064 N N . ILE B 1 22 ? 10.617 -17.562 -5.688 1 95.06 22 ILE B N 1
ATOM 1065 C CA . ILE B 1 22 ? 9.875 -18.812 -5.691 1 95.06 22 ILE B CA 1
ATOM 1066 C C . ILE B 1 22 ? 10.789 -19.938 -6.156 1 95.06 22 ILE B C 1
ATOM 1068 O O . ILE B 1 22 ? 10.797 -21.031 -5.57 1 95.06 22 ILE B O 1
ATOM 1072 N N . ARG B 1 23 ? 11.562 -19.625 -7.148 1 94.19 23 ARG B N 1
ATOM 1073 C CA . ARG B 1 23 ? 12.5 -20.625 -7.656 1 94.19 23 ARG B CA 1
ATOM 1074 C C . ARG B 1 23 ? 13.531 -21 -6.594 1 94.19 23 ARG B C 1
ATOM 1076 O O . ARG B 1 23 ? 13.898 -22.172 -6.461 1 94.19 23 ARG B O 1
ATOM 1083 N N . ASN B 1 24 ? 13.977 -20.031 -5.895 1 94.12 24 ASN B N 1
ATOM 1084 C CA . ASN B 1 24 ? 14.961 -20.25 -4.848 1 94.12 24 ASN B CA 1
ATOM 1085 C C . ASN B 1 24 ? 14.414 -21.141 -3.732 1 94.12 24 ASN B C 1
ATOM 1087 O O . ASN B 1 24 ? 15.18 -21.719 -2.965 1 94.12 24 ASN B O 1
ATOM 1091 N N . ASN B 1 25 ? 13.133 -21.172 -3.578 1 91.75 25 ASN B N 1
ATOM 1092 C CA . ASN B 1 25 ? 12.5 -22.047 -2.59 1 91.75 25 ASN B CA 1
ATOM 1093 C C . ASN B 1 25 ? 12.109 -23.391 -3.195 1 91.75 25 ASN B C 1
ATOM 1095 O O . ASN B 1 25 ? 11.258 -24.094 -2.648 1 91.75 25 ASN B O 1
ATOM 1099 N N . ASN B 1 26 ? 12.609 -23.656 -4.352 1 91.31 26 ASN B N 1
ATOM 1100 C CA . ASN B 1 26 ? 12.477 -24.922 -5.059 1 91.31 26 ASN B CA 1
ATOM 1101 C C . ASN B 1 26 ? 11.039 -25.172 -5.512 1 91.31 26 ASN B C 1
ATOM 1103 O O . ASN B 1 26 ? 10.539 -26.297 -5.449 1 91.31 26 ASN B O 1
ATOM 1107 N N . LEU B 1 27 ? 10.406 -24.125 -5.805 1 91.31 27 LEU B N 1
ATOM 1108 C CA . LEU B 1 27 ? 9.078 -24.172 -6.406 1 91.31 27 LEU B CA 1
ATOM 1109 C C . LEU B 1 27 ? 9.109 -23.625 -7.832 1 91.31 27 LEU B C 1
ATOM 1111 O O . LEU B 1 27 ? 10.062 -22.953 -8.219 1 91.31 27 LEU B O 1
ATOM 1115 N N . LYS B 1 28 ? 8.188 -24.156 -8.578 1 89.69 28 LYS B N 1
ATOM 1116 C CA . LYS B 1 28 ? 8.133 -23.688 -9.953 1 89.69 28 LYS B CA 1
ATOM 1117 C C . LYS B 1 28 ? 6.762 -23.094 -10.281 1 89.69 28 LYS B C 1
ATOM 1119 O O . LYS B 1 28 ? 5.73 -23.719 -10.008 1 89.69 28 LYS B O 1
ATOM 1124 N N . LEU B 1 29 ? 6.766 -21.953 -10.656 1 94.75 29 LEU B N 1
ATOM 1125 C CA . LEU B 1 29 ? 5.574 -21.25 -11.125 1 94.75 29 LEU B CA 1
ATOM 1126 C C . LEU B 1 29 ? 5.906 -20.344 -12.305 1 94.75 29 LEU B C 1
ATOM 1128 O O . LEU B 1 29 ? 6.852 -19.562 -12.242 1 94.75 29 LEU B O 1
ATOM 1132 N N . GLU B 1 30 ? 5.184 -20.562 -13.344 1 95.25 30 GLU B N 1
ATOM 1133 C CA . GLU B 1 30 ? 5.43 -19.734 -14.531 1 95.25 30 GLU B CA 1
ATOM 1134 C C . GLU B 1 30 ? 5.16 -18.266 -14.25 1 95.25 30 GLU B C 1
ATOM 1136 O O . GLU B 1 30 ? 4.215 -17.922 -13.531 1 95.25 30 GLU B O 1
ATOM 1141 N N . LYS B 1 31 ? 5.918 -17.406 -14.898 1 96.56 31 LYS B N 1
ATOM 1142 C CA . LYS B 1 31 ? 5.812 -15.961 -14.711 1 96.56 31 LYS B CA 1
ATOM 1143 C C . LYS B 1 31 ? 4.426 -15.453 -15.102 1 96.56 31 LYS B C 1
ATOM 1145 O O . LYS B 1 31 ? 3.918 -14.5 -14.5 1 96.56 31 LYS B O 1
ATOM 1150 N N . LYS B 1 32 ? 3.865 -16.062 -16.031 1 95.56 32 LYS B N 1
ATOM 1151 C CA . LYS B 1 32 ? 2.539 -15.656 -16.484 1 95.56 32 LYS B CA 1
ATOM 1152 C C . LYS B 1 32 ? 1.522 -15.734 -15.352 1 95.56 32 LYS B C 1
ATOM 1154 O O . LYS B 1 32 ? 0.64 -14.875 -15.242 1 95.56 32 LYS B O 1
ATOM 1159 N N . TYR B 1 33 ? 1.629 -16.734 -14.516 1 95.81 33 TYR B N 1
ATOM 1160 C CA . TYR B 1 33 ? 0.708 -16.891 -13.398 1 95.81 33 TYR B CA 1
ATOM 1161 C C . TYR B 1 33 ? 1.001 -15.883 -12.297 1 95.81 33 TYR B C 1
ATOM 1163 O O . TYR B 1 33 ? 0.085 -15.414 -11.625 1 95.81 33 TYR B O 1
ATOM 1171 N N . ILE B 1 34 ? 2.266 -15.57 -12.117 1 97.88 34 ILE B N 1
ATOM 1172 C CA . ILE B 1 34 ? 2.645 -14.539 -11.156 1 97.88 34 ILE B CA 1
ATOM 1173 C C . ILE B 1 34 ? 2.02 -13.211 -11.555 1 97.88 34 ILE B C 1
ATOM 1175 O O . ILE B 1 34 ? 1.42 -12.523 -10.719 1 97.88 34 ILE B O 1
ATOM 1179 N N . ARG B 1 35 ? 2.115 -12.914 -12.82 1 97.19 35 ARG B N 1
ATOM 1180 C CA . ARG B 1 35 ? 1.525 -11.688 -13.336 1 97.19 35 ARG B CA 1
ATOM 1181 C C . ARG B 1 35 ? 0.014 -11.672 -13.141 1 97.19 35 ARG B C 1
ATOM 1183 O O . ARG B 1 35 ? -0.556 -10.664 -12.727 1 97.19 35 ARG B O 1
ATOM 1190 N N . LEU B 1 36 ? -0.52 -12.75 -13.453 1 96.81 36 LEU B N 1
ATOM 1191 C CA . LEU B 1 36 ? -1.967 -12.883 -13.32 1 96.81 36 LEU B CA 1
ATOM 1192 C C . LEU B 1 36 ? -2.406 -12.633 -11.883 1 96.81 36 LEU B C 1
ATOM 1194 O O . LEU B 1 36 ? -3.377 -11.906 -11.641 1 96.81 36 LEU B O 1
ATOM 1198 N N . VAL B 1 37 ? -1.758 -13.234 -10.945 1 97.88 37 VAL B N 1
ATOM 1199 C CA . VAL B 1 37 ? -2.098 -13.109 -9.531 1 97.88 37 VAL B CA 1
ATOM 1200 C C . VAL B 1 37 ? -1.904 -11.664 -9.078 1 97.88 37 VAL B C 1
ATOM 1202 O O . VAL B 1 37 ? -2.754 -11.109 -8.375 1 97.88 37 VAL B O 1
ATOM 1205 N N . ILE B 1 38 ? -0.853 -11.031 -9.445 1 98.06 38 ILE B N 1
ATOM 1206 C CA . ILE B 1 38 ? -0.559 -9.656 -9.055 1 98.06 38 ILE B CA 1
ATOM 1207 C C . ILE B 1 38 ? -1.621 -8.719 -9.633 1 98.06 38 ILE B C 1
ATOM 1209 O O . ILE B 1 38 ? -2.117 -7.828 -8.93 1 98.06 38 ILE B O 1
ATOM 1213 N N . ASP B 1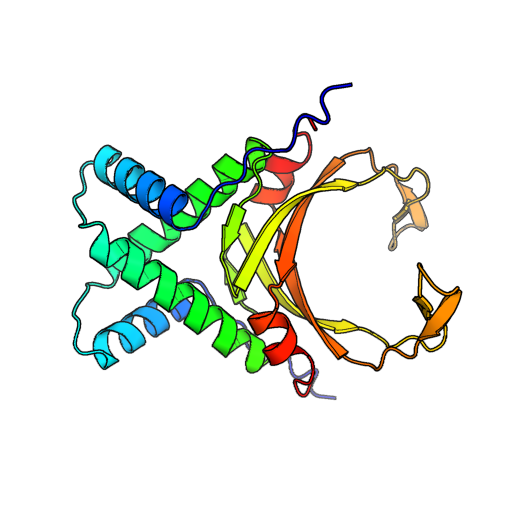 39 ? -1.951 -8.922 -10.883 1 96.94 39 ASP B N 1
ATOM 1214 C CA . ASP B 1 39 ? -2.984 -8.094 -11.5 1 96.94 39 ASP B CA 1
ATOM 1215 C C . ASP B 1 39 ? -4.32 -8.258 -10.781 1 96.94 39 ASP B C 1
ATOM 1217 O O . ASP B 1 39 ? -5.004 -7.27 -10.5 1 96.94 39 ASP B O 1
ATOM 1221 N N . ALA B 1 40 ? -4.695 -9.461 -10.531 1 97.62 40 ALA B N 1
ATOM 1222 C CA . ALA B 1 40 ? -5.93 -9.734 -9.797 1 97.62 40 ALA B CA 1
ATOM 1223 C C . ALA B 1 40 ? -5.879 -9.125 -8.398 1 97.62 40 ALA B C 1
ATOM 1225 O O . ALA B 1 40 ? -6.895 -8.648 -7.887 1 97.62 40 ALA B O 1
ATOM 1226 N N . PHE B 1 41 ? -4.715 -9.227 -7.738 1 98.12 41 PHE B N 1
ATOM 1227 C CA . PHE B 1 41 ? -4.504 -8.656 -6.414 1 98.12 41 PHE B CA 1
ATOM 1228 C C . PHE B 1 41 ? -4.844 -7.168 -6.406 1 98.12 41 PHE B C 1
ATOM 1230 O O . PHE B 1 41 ? -5.625 -6.711 -5.57 1 98.12 41 PHE B O 1
ATOM 1237 N N . PHE B 1 42 ? -4.379 -6.406 -7.363 1 97.88 42 PHE B N 1
ATOM 1238 C CA . PHE B 1 42 ? -4.629 -4.969 -7.426 1 97.88 42 PHE B CA 1
ATOM 1239 C C . PHE B 1 42 ? -6.094 -4.688 -7.73 1 97.88 42 PHE B C 1
ATOM 1241 O O . PHE B 1 42 ? -6.672 -3.74 -7.191 1 97.88 42 PHE B O 1
ATOM 1248 N N . GLU B 1 43 ? -6.656 -5.477 -8.562 1 97.12 43 GLU B N 1
ATOM 1249 C CA . GLU B 1 43 ? -8.078 -5.293 -8.852 1 97.12 43 GLU B CA 1
ATOM 1250 C C . GLU B 1 43 ? -8.93 -5.496 -7.602 1 97.12 43 GLU B C 1
ATOM 1252 O O . GLU B 1 43 ? -9.852 -4.723 -7.344 1 97.12 43 GLU B O 1
ATOM 1257 N N . GLU B 1 44 ? -8.617 -6.516 -6.867 1 97.75 44 GLU B N 1
ATOM 1258 C CA . GLU B 1 44 ? -9.359 -6.781 -5.637 1 97.75 44 GLU B CA 1
ATOM 1259 C C . GLU B 1 44 ? -9.164 -5.66 -4.621 1 97.75 44 GLU B C 1
ATOM 1261 O O . GLU B 1 44 ? -10.102 -5.273 -3.922 1 97.75 44 GLU B O 1
ATOM 1266 N N . LEU B 1 45 ? -7.926 -5.184 -4.473 1 97.88 45 LEU B N 1
ATOM 1267 C CA . LEU B 1 45 ? -7.676 -4.074 -3.559 1 97.88 45 LEU B CA 1
ATOM 1268 C C . LEU B 1 45 ? -8.492 -2.85 -3.955 1 97.88 45 LEU B C 1
ATOM 1270 O O . LEU B 1 45 ? -9.141 -2.227 -3.107 1 97.88 45 LEU B O 1
ATOM 1274 N N . LYS B 1 46 ? -8.461 -2.545 -5.27 1 97 46 LYS B N 1
ATOM 1275 C CA . LYS B 1 46 ? -9.227 -1.402 -5.758 1 97 46 LYS B CA 1
ATOM 1276 C C . LYS B 1 46 ? -10.711 -1.565 -5.453 1 97 46 LYS B C 1
ATOM 1278 O O . LYS B 1 46 ? -11.352 -0.64 -4.949 1 97 46 LYS B O 1
ATOM 1283 N N . GLY B 1 47 ? -11.242 -2.732 -5.777 1 96.81 47 GLY B N 1
ATOM 1284 C CA . GLY B 1 47 ? -12.648 -3 -5.52 1 96.81 47 GLY B CA 1
ATOM 1285 C C . GLY B 1 47 ? -13.031 -2.838 -4.062 1 96.81 47 GLY B C 1
ATOM 1286 O O . GLY B 1 47 ? -14.055 -2.225 -3.746 1 96.81 47 GLY B O 1
ATOM 1287 N N . ASN B 1 48 ? -12.234 -3.402 -3.154 1 97.44 48 ASN B N 1
ATOM 1288 C CA . ASN B 1 48 ? -12.508 -3.312 -1.725 1 97.44 48 ASN B CA 1
ATOM 1289 C C . ASN B 1 48 ? -12.414 -1.873 -1.226 1 97.44 48 ASN B C 1
ATOM 1291 O O . ASN B 1 48 ? -13.242 -1.434 -0.426 1 97.44 48 ASN B O 1
ATOM 1295 N N . LEU B 1 49 ? -11.5 -1.109 -1.655 1 97 49 LEU B N 1
ATOM 1296 C CA . LEU B 1 49 ? -11.352 0.283 -1.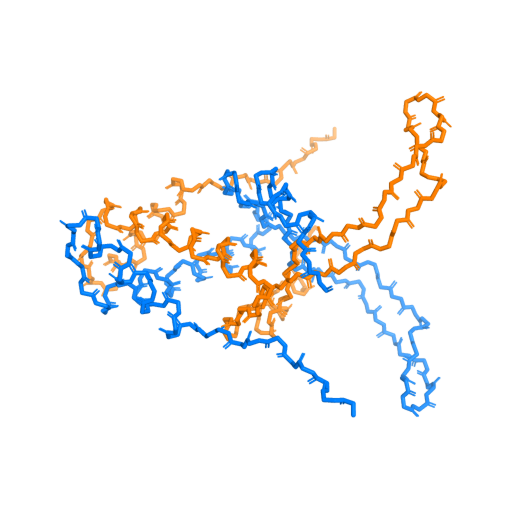247 1 97 49 LEU B CA 1
ATOM 1297 C C . LEU B 1 49 ? -12.539 1.116 -1.729 1 97 49 LEU B C 1
ATOM 1299 O O . LEU B 1 49 ? -13.047 1.96 -0.989 1 97 49 LEU B O 1
ATOM 1303 N N . CYS B 1 50 ? -12.922 0.848 -2.969 1 95.81 50 CYS B N 1
ATOM 1304 C CA . CYS B 1 50 ? -14.07 1.573 -3.51 1 95.81 50 CYS B CA 1
ATOM 1305 C C . CYS B 1 50 ? -15.328 1.284 -2.703 1 95.81 50 CYS B C 1
ATOM 1307 O O . CYS B 1 50 ? -16.234 2.111 -2.652 1 95.81 50 CYS B O 1
ATOM 1309 N N . SER B 1 51 ? -15.344 0.104 -2.102 1 95.56 51 SER B N 1
ATOM 1310 C CA . SER B 1 51 ? -16.469 -0.275 -1.248 1 95.56 51 SER B CA 1
ATOM 1311 C C . SER B 1 51 ? -16.234 0.172 0.192 1 95.56 51 SER B C 1
ATOM 1313 O O . SER B 1 51 ? -16.969 -0.233 1.096 1 95.56 51 SER B O 1
ATOM 1315 N N . ASN B 1 52 ? -15.148 0.882 0.439 1 95.5 52 ASN B N 1
ATOM 1316 C CA . ASN B 1 52 ? -14.789 1.457 1.73 1 95.5 52 ASN B CA 1
ATOM 1317 C C . ASN B 1 52 ? -14.469 0.373 2.758 1 95.5 52 ASN B C 1
ATOM 1319 O O . ASN B 1 52 ? -14.742 0.543 3.947 1 95.5 52 ASN B O 1
ATOM 1323 N N . ASN B 1 53 ? -14.047 -0.79 2.281 1 96.69 53 ASN B N 1
ATOM 1324 C CA . ASN B 1 53 ? -13.547 -1.831 3.174 1 96.69 53 ASN B CA 1
ATOM 1325 C C . ASN B 1 53 ? -12.125 -1.536 3.643 1 96.69 53 ASN B C 1
ATOM 1327 O O . ASN B 1 53 ? -11.375 -0.843 2.957 1 96.69 53 ASN B O 1
ATOM 1331 N N . VAL B 1 54 ? -11.789 -2.055 4.793 1 97.69 54 VAL B N 1
ATOM 1332 C CA . VAL B 1 54 ? -10.422 -1.995 5.309 1 97.69 54 VAL B CA 1
ATOM 1333 C C . VAL B 1 54 ? -9.711 -3.32 5.043 1 97.69 54 VAL B C 1
ATOM 1335 O O . VAL B 1 54 ? -10.227 -4.387 5.383 1 97.69 54 VAL B O 1
ATOM 1338 N N . ILE B 1 55 ? -8.555 -3.225 4.422 1 98.31 55 ILE B N 1
ATOM 1339 C CA . ILE B 1 55 ? -7.805 -4.422 4.051 1 98.31 55 ILE B CA 1
ATOM 1340 C C . ILE B 1 55 ? -6.527 -4.508 4.887 1 98.31 55 ILE B C 1
ATOM 1342 O O . ILE B 1 55 ? -5.668 -3.629 4.812 1 98.31 55 ILE B O 1
ATOM 1346 N N . GLU B 1 56 ? -6.406 -5.57 5.555 1 98.12 56 GLU B N 1
ATOM 1347 C CA . GLU B 1 56 ? -5.266 -5.695 6.457 1 98.12 56 GLU B CA 1
ATOM 1348 C C . GLU B 1 56 ? -4.371 -6.863 6.055 1 98.12 56 GLU B C 1
ATOM 1350 O O . GLU B 1 56 ? -4.84 -7.996 5.922 1 98.12 56 GLU B O 1
ATOM 1355 N N . PHE B 1 57 ? -3.127 -6.59 5.84 1 97.81 57 PHE B N 1
ATOM 1356 C CA . PHE B 1 57 ? -2.066 -7.578 5.691 1 97.81 57 PHE B CA 1
ATOM 1357 C C . PHE B 1 57 ? -1.125 -7.547 6.891 1 97.81 57 PHE B C 1
ATOM 1359 O O . PHE B 1 57 ? -0.25 -6.68 6.973 1 97.81 57 PHE B O 1
ATOM 1366 N N . ARG B 1 58 ? -1.257 -8.547 7.641 1 94.19 58 ARG B N 1
ATOM 1367 C CA . ARG B 1 58 ? -0.489 -8.586 8.883 1 94.19 58 ARG B CA 1
ATOM 1368 C C . ARG B 1 58 ? 1.008 -8.492 8.602 1 94.19 58 ARG B C 1
ATOM 1370 O O . ARG B 1 58 ? 1.509 -9.125 7.668 1 94.19 58 ARG B O 1
ATOM 1377 N N . SER B 1 59 ? 1.733 -7.727 9.438 1 91.94 59 SER B N 1
ATOM 1378 C CA . SER B 1 59 ? 3.182 -7.562 9.391 1 91.94 59 SER B CA 1
ATOM 1379 C C . SER B 1 59 ? 3.604 -6.715 8.195 1 91.94 59 SER B C 1
ATOM 1381 O O . SER B 1 59 ? 4.797 -6.496 7.969 1 91.94 59 SER B O 1
ATOM 1383 N N . PHE B 1 60 ? 2.682 -6.297 7.379 1 96.88 60 PHE B N 1
ATOM 1384 C CA . PHE B 1 60 ? 3.002 -5.438 6.246 1 96.88 60 PHE B CA 1
ATOM 1385 C C . PHE B 1 60 ? 2.318 -4.082 6.387 1 96.88 60 PHE B C 1
ATOM 1387 O O . PHE B 1 60 ? 2.986 -3.049 6.477 1 96.88 60 PHE B O 1
ATOM 1394 N N . GLY B 1 61 ? 0.902 -4.223 6.461 1 97.88 61 GLY B N 1
ATOM 1395 C CA . GLY B 1 61 ? 0.194 -2.967 6.652 1 97.88 61 GLY B CA 1
ATOM 1396 C C . GLY B 1 61 ? -1.282 -3.057 6.312 1 97.88 61 GLY B C 1
ATOM 1397 O O . GLY B 1 61 ? -1.808 -4.148 6.094 1 97.88 61 GLY B O 1
ATOM 1398 N N . THR B 1 62 ? -1.915 -1.886 6.348 1 98.44 62 THR B N 1
ATOM 1399 C CA . THR B 1 62 ? -3.355 -1.782 6.148 1 98.44 62 THR B CA 1
ATOM 1400 C C . THR B 1 62 ? -3.68 -0.749 5.07 1 98.44 62 THR B C 1
ATOM 1402 O O . THR B 1 62 ? -3.082 0.328 5.035 1 98.44 62 THR B O 1
ATOM 1405 N N . PHE B 1 63 ? -4.566 -1.105 4.156 1 98.38 63 PHE B N 1
ATOM 1406 C CA . PHE B 1 63 ? -5.137 -0.179 3.184 1 98.38 63 PHE B CA 1
ATOM 1407 C C . PHE B 1 63 ? -6.543 0.239 3.592 1 98.38 63 PHE B C 1
ATOM 1409 O O . PHE B 1 63 ? -7.355 -0.601 3.984 1 98.38 63 PHE B O 1
ATOM 1416 N N . GLU B 1 64 ? -6.754 1.498 3.465 1 97.75 64 GLU B N 1
ATOM 1417 C CA . GLU B 1 64 ? -8.078 2.018 3.789 1 97.75 64 GLU B CA 1
ATOM 1418 C C . GLU B 1 64 ? -8.336 3.348 3.09 1 97.75 64 GLU B C 1
ATOM 1420 O O . GLU B 1 64 ? -7.43 3.93 2.494 1 97.75 64 GLU B O 1
ATOM 1425 N N . VAL B 1 65 ? -9.594 3.764 3.154 1 97.06 65 VAL B N 1
ATOM 1426 C CA . VAL B 1 65 ? -9.977 5.055 2.596 1 97.06 65 VAL B CA 1
ATOM 1427 C C . VAL B 1 65 ? -10.078 6.094 3.713 1 97.06 65 VAL B C 1
ATOM 1429 O O . VAL B 1 65 ? -10.617 5.809 4.785 1 97.06 65 VAL B O 1
ATOM 1432 N N . ARG B 1 66 ? -9.531 7.234 3.455 1 96.38 66 ARG B N 1
ATOM 1433 C CA . ARG B 1 66 ? -9.617 8.328 4.414 1 96.38 66 ARG B CA 1
ATOM 1434 C C . ARG B 1 66 ? -10.297 9.547 3.797 1 96.38 66 ARG B C 1
ATOM 1436 O O . ARG B 1 66 ? -10.102 9.844 2.615 1 96.38 66 ARG B O 1
ATOM 1443 N N . LYS B 1 67 ? -11.023 10.188 4.621 1 94.88 67 LYS B N 1
ATOM 1444 C CA . LYS B 1 67 ? -11.648 11.438 4.191 1 94.88 67 LYS B CA 1
ATOM 1445 C C . LYS B 1 67 ? -10.703 12.617 4.383 1 94.88 67 LYS B C 1
ATOM 1447 O O . LYS B 1 67 ? -10.094 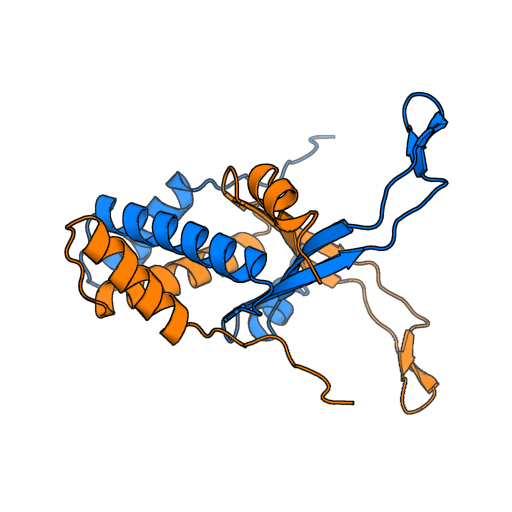12.766 5.441 1 94.88 67 LYS B O 1
ATOM 1452 N N . ARG B 1 68 ? -10.586 13.305 3.289 1 94 68 ARG B N 1
ATOM 1453 C CA . ARG B 1 68 ? -9.789 14.523 3.348 1 94 68 ARG B CA 1
ATOM 1454 C C . ARG B 1 68 ? -10.68 15.758 3.227 1 94 68 ARG B C 1
ATOM 1456 O O . ARG B 1 68 ? -11.469 15.875 2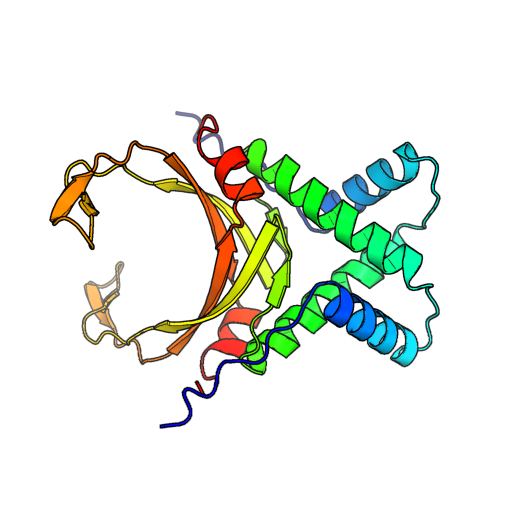.289 1 94 68 ARG B O 1
ATOM 1463 N N . LYS B 1 69 ? -10.508 16.578 4.223 1 92.88 69 LYS B N 1
ATOM 1464 C CA . LYS B 1 69 ? -11.297 17.797 4.211 1 92.88 69 LYS B CA 1
ATOM 1465 C C . LYS B 1 69 ? -10.797 18.766 3.135 1 92.88 69 LYS B C 1
ATOM 1467 O O . LYS B 1 69 ? -9.586 18.922 2.955 1 92.88 69 LYS B O 1
ATOM 1472 N N . GLY B 1 70 ? -11.82 19.234 2.492 1 90 70 GLY B N 1
ATOM 1473 C CA . GLY B 1 70 ? -11.492 20.219 1.472 1 90 70 GLY B CA 1
ATOM 1474 C C . GLY B 1 70 ? -10.945 21.516 2.043 1 90 70 GLY B C 1
ATOM 1475 O O . GLY B 1 70 ? -11.047 21.75 3.246 1 90 70 GLY B O 1
ATOM 1476 N N . ARG B 1 71 ? -10.227 22.141 1.13 1 89.81 71 ARG B N 1
ATOM 1477 C CA . ARG B 1 71 ? -9.68 23.453 1.499 1 89.81 71 ARG B CA 1
ATOM 1478 C C . ARG B 1 71 ? -10 24.5 0.436 1 89.81 71 ARG B C 1
ATOM 1480 O O . ARG B 1 71 ? -9.891 24.219 -0.761 1 89.81 71 ARG B O 1
ATOM 1487 N N . LEU B 1 72 ? -10.445 25.641 0.974 1 83.94 72 LEU B N 1
ATOM 1488 C CA . LEU B 1 72 ? -10.82 26.719 0.068 1 83.94 72 LEU B CA 1
ATOM 1489 C C . LEU B 1 72 ? -9.609 27.562 -0.298 1 83.94 72 LEU B C 1
ATOM 1491 O O . LEU B 1 72 ? -9.633 28.281 -1.299 1 83.94 72 LEU B O 1
ATOM 1495 N N . ASN B 1 73 ? -8.602 27.422 0.372 1 85.19 73 ASN B N 1
ATOM 1496 C CA . ASN B 1 73 ? -7.516 28.375 0.2 1 85.19 73 ASN B CA 1
ATOM 1497 C C . ASN B 1 73 ? -6.246 27.703 -0.31 1 85.19 73 ASN B C 1
ATOM 1499 O O . ASN B 1 73 ? -5.137 28.125 0.016 1 85.19 73 ASN B O 1
ATOM 1503 N N . ALA B 1 74 ? -6.473 26.656 -1.127 1 83.94 74 ALA B N 1
ATOM 1504 C CA . ALA B 1 74 ? -5.281 26.094 -1.761 1 83.94 74 ALA B CA 1
ATOM 1505 C C . ALA B 1 74 ? -4.742 27.031 -2.836 1 83.94 74 ALA B C 1
ATOM 1507 O O . ALA B 1 74 ? -5.508 27.75 -3.48 1 83.94 74 ALA B O 1
ATOM 1508 N N . ARG B 1 75 ? -3.441 27.031 -2.875 1 89.38 75 ARG B N 1
ATOM 1509 C CA . ARG B 1 75 ? -2.85 28 -3.803 1 89.38 75 ARG B CA 1
ATOM 1510 C C . ARG B 1 75 ? -2.217 27.281 -4.996 1 89.38 75 ARG B C 1
ATOM 1512 O O . ARG B 1 75 ? -1.593 26.234 -4.84 1 89.38 75 ARG B O 1
ATOM 1519 N N . ASN B 1 76 ? -2.439 27.781 -6.207 1 88.69 76 ASN B N 1
ATOM 1520 C CA . ASN B 1 76 ? -1.684 27.391 -7.391 1 88.69 76 ASN B CA 1
ATOM 1521 C C . ASN B 1 76 ? -0.24 27.875 -7.324 1 88.69 76 ASN B C 1
ATOM 1523 O O . ASN B 1 76 ? 0.01 29.094 -7.316 1 88.69 76 ASN B O 1
ATOM 1527 N N . PRO B 1 77 ? 0.623 26.922 -7.258 1 88.81 77 PRO B N 1
ATOM 1528 C CA . PRO B 1 77 ? 2.021 27.328 -7.086 1 88.81 77 PRO B CA 1
ATOM 1529 C C . PRO B 1 77 ? 2.527 28.219 -8.219 1 88.81 77 PRO B C 1
ATOM 1531 O O . PRO B 1 77 ? 3.395 29.062 -8 1 88.81 77 PRO B O 1
ATOM 1534 N N . GLN B 1 78 ? 1.935 27.984 -9.391 1 91.75 78 GLN B N 1
ATOM 1535 C CA . GLN B 1 78 ? 2.4 28.734 -10.555 1 91.75 78 GLN B CA 1
ATOM 1536 C C . GLN B 1 78 ? 1.757 30.109 -10.625 1 91.75 78 GLN B C 1
ATOM 1538 O O . GLN B 1 78 ? 2.432 31.109 -10.914 1 91.75 78 GLN B O 1
ATOM 1543 N N . THR B 1 79 ? 0.51 30.266 -10.32 1 92.25 79 THR B N 1
ATOM 1544 C CA . THR B 1 79 ? -0.217 31.516 -10.555 1 92.25 79 THR B CA 1
ATOM 1545 C C . THR B 1 79 ? -0.496 32.219 -9.242 1 92.25 79 THR B C 1
ATOM 1547 O O . THR B 1 79 ? -0.796 33.438 -9.227 1 92.25 79 THR B O 1
ATOM 1550 N N . GLY B 1 80 ? -0.451 31.453 -8.156 1 90.19 80 GLY B N 1
ATOM 1551 C CA . GLY B 1 80 ? -0.785 32 -6.852 1 90.19 80 GLY B CA 1
ATOM 1552 C C . GLY B 1 80 ? -2.279 32.094 -6.605 1 90.19 80 GLY B C 1
ATOM 1553 O O . GLY B 1 80 ? -2.713 32.531 -5.531 1 90.19 80 GLY B O 1
ATOM 1554 N N . GLU B 1 81 ? -3.035 31.781 -7.637 1 90.62 81 GLU B N 1
ATOM 1555 C CA . GLU B 1 81 ? -4.488 31.844 -7.516 1 90.62 81 GLU B CA 1
ATOM 1556 C C . GLU B 1 81 ? -5.012 30.781 -6.559 1 90.62 81 GLU B C 1
ATOM 1558 O O . GLU B 1 81 ? -4.453 29.688 -6.477 1 90.62 81 GLU B O 1
ATOM 1563 N N . TYR B 1 82 ? -6.121 31.188 -5.855 1 89.75 82 TYR B N 1
ATOM 1564 C CA . TYR B 1 82 ? -6.754 30.25 -4.938 1 89.75 82 TYR B CA 1
ATOM 1565 C C . TYR B 1 82 ? -7.539 29.188 -5.703 1 89.75 82 TYR B C 1
ATOM 1567 O O . TYR B 1 82 ? -8.219 29.5 -6.684 1 89.75 82 TYR B O 1
ATOM 1575 N N . VAL B 1 83 ? -7.223 27.969 -5.359 1 89.94 83 VAL B N 1
ATOM 1576 C CA . VAL B 1 83 ? -7.961 26.844 -5.914 1 89.94 83 VAL B CA 1
ATOM 1577 C C . VAL B 1 83 ? -8.781 26.172 -4.812 1 89.94 83 VAL B C 1
ATOM 1579 O O . VAL B 1 83 ? -8.312 26.031 -3.676 1 89.94 83 VAL B O 1
ATOM 1582 N N . LYS B 1 84 ? -10.031 25.875 -5.191 1 88.81 84 LYS B N 1
ATOM 1583 C CA . LYS B 1 84 ? -10.93 25.188 -4.262 1 88.81 84 LYS B CA 1
ATOM 1584 C C . LYS B 1 84 ? -10.781 23.672 -4.379 1 88.81 84 LYS B C 1
ATOM 1586 O O . LYS B 1 84 ? -10.922 23.109 -5.469 1 88.81 84 LYS B O 1
ATOM 1591 N N . VAL B 1 85 ? -10.406 23.062 -3.311 1 88.5 85 VAL B N 1
ATOM 1592 C CA . VAL B 1 85 ? -10.383 21.609 -3.223 1 88.5 85 VAL B CA 1
ATOM 1593 C C . VAL B 1 85 ? -11.547 21.125 -2.369 1 88.5 85 VAL B C 1
ATOM 1595 O O . VAL B 1 85 ? -11.719 21.562 -1.231 1 88.5 85 VAL B O 1
ATOM 1598 N N . LEU B 1 86 ? -12.414 20.328 -2.924 1 90.31 86 LEU B N 1
ATOM 1599 C CA . LEU B 1 86 ? -13.594 19.812 -2.232 1 90.31 86 LEU B CA 1
ATOM 1600 C C . LEU B 1 86 ? -13.227 18.656 -1.317 1 90.31 86 LEU B C 1
ATOM 1602 O O . LEU B 1 86 ? -12.18 18.031 -1.486 1 90.31 86 LEU B O 1
ATOM 1606 N N . ASP B 1 87 ? -14.141 18.469 -0.376 1 93.94 87 ASP B N 1
ATOM 1607 C CA . ASP B 1 87 ? -14.008 17.234 0.408 1 93.94 87 ASP B CA 1
ATOM 1608 C C . ASP B 1 87 ? -13.898 16.016 -0.499 1 93.94 87 ASP B C 1
ATOM 1610 O O . ASP B 1 87 ? -14.578 15.93 -1.521 1 93.94 87 ASP B O 1
ATOM 1614 N N . HIS B 1 88 ? -12.945 15.18 -0.194 1 94.81 88 HIS B N 1
ATOM 1615 C CA . HIS B 1 88 ? -12.773 13.984 -1.015 1 94.81 88 HIS B CA 1
ATOM 1616 C C . HIS B 1 88 ? -12.211 12.828 -0.193 1 94.81 88 HIS B C 1
ATOM 1618 O O . HIS B 1 88 ? -11.922 12.984 0.995 1 94.81 88 HIS B O 1
ATOM 1624 N N . HIS B 1 89 ? -12.172 11.719 -0.768 1 96.69 89 HIS B N 1
ATOM 1625 C CA . HIS B 1 89 ? -11.602 10.523 -0.162 1 96.69 89 HIS B CA 1
ATOM 1626 C C . HIS B 1 89 ? -10.305 10.117 -0.857 1 96.69 89 HIS B C 1
ATOM 1628 O O . HIS B 1 89 ? -10.148 10.32 -2.062 1 96.69 89 HIS B O 1
ATOM 1634 N N . VAL B 1 90 ? -9.469 9.625 -0.083 1 96.62 90 VAL B N 1
ATOM 1635 C CA . VAL B 1 90 ? -8.188 9.188 -0.629 1 96.62 90 VAL B CA 1
ATOM 1636 C C . VAL B 1 90 ? -7.859 7.785 -0.128 1 96.62 90 VAL B C 1
ATOM 1638 O O . VAL B 1 90 ? -8.188 7.434 1.008 1 96.62 90 VAL B O 1
ATOM 1641 N N . ALA B 1 91 ? -7.246 6.977 -0.964 1 97.5 91 ALA B N 1
ATOM 1642 C CA . ALA B 1 91 ? -6.695 5.691 -0.546 1 97.5 91 ALA B CA 1
ATOM 1643 C C . ALA B 1 91 ? -5.445 5.879 0.309 1 97.5 91 ALA B C 1
ATOM 1645 O O . ALA B 1 91 ? -4.531 6.613 -0.072 1 97.5 91 ALA B O 1
ATOM 1646 N N . TYR B 1 92 ? -5.406 5.184 1.421 1 97.88 92 TYR B N 1
ATOM 1647 C CA . TYR B 1 92 ? -4.332 5.352 2.395 1 97.88 92 TYR B CA 1
ATOM 1648 C C . TYR B 1 92 ? -3.742 4.008 2.795 1 97.88 92 TYR B C 1
ATOM 1650 O O . TYR B 1 92 ? -4.457 3.008 2.879 1 97.88 92 TYR B O 1
ATOM 1658 N N . PHE B 1 93 ? -2.424 4.023 2.994 1 98.38 93 PHE B N 1
ATOM 1659 C CA . PHE B 1 93 ? -1.699 2.854 3.48 1 98.38 93 PHE B CA 1
ATOM 1660 C C . PHE B 1 93 ? -1.111 3.115 4.859 1 98.38 93 PHE B C 1
ATOM 1662 O O . PHE B 1 93 ? -0.384 4.094 5.055 1 98.38 93 PHE B O 1
ATOM 1669 N N . ARG B 1 94 ? -1.4 2.215 5.758 1 97.56 94 ARG B N 1
ATOM 1670 C CA . ARG B 1 94 ? -0.819 2.225 7.098 1 97.56 94 ARG B CA 1
ATOM 1671 C C . ARG B 1 94 ? 0.192 1.095 7.266 1 97.56 94 ARG B C 1
ATOM 1673 O O . ARG B 1 94 ? -0.188 -0.072 7.387 1 97.56 94 ARG B O 1
ATOM 1680 N N . PRO B 1 95 ? 1.449 1.504 7.363 1 97.62 95 PRO B N 1
ATOM 1681 C CA . PRO B 1 95 ? 2.445 0.44 7.512 1 97.62 95 PRO B CA 1
ATOM 1682 C C . PRO B 1 95 ? 2.264 -0.36 8.797 1 97.62 95 PRO B C 1
ATOM 1684 O O . PRO B 1 95 ? 1.927 0.208 9.844 1 97.62 95 PRO B O 1
ATOM 1687 N N . GLY B 1 96 ? 2.498 -1.653 8.68 1 96.75 96 GLY B N 1
ATOM 1688 C CA . GLY B 1 96 ? 2.463 -2.527 9.844 1 96.75 96 GLY B CA 1
ATOM 1689 C C . GLY B 1 96 ? 3.701 -2.414 10.711 1 96.75 96 GLY B C 1
ATOM 1690 O O . GLY B 1 96 ? 4.684 -1.775 10.328 1 96.75 96 GLY B O 1
ATOM 1691 N N . LYS B 1 97 ? 3.645 -3.049 11.805 1 95.31 97 LYS B N 1
ATOM 1692 C CA . LYS B 1 97 ? 4.707 -2.938 12.805 1 95.31 97 LYS B CA 1
ATOM 1693 C C . LYS B 1 97 ? 6.043 -3.402 12.234 1 95.31 97 LYS B C 1
ATOM 1695 O O . LYS B 1 97 ? 7.055 -2.711 12.375 1 95.31 97 LYS B O 1
ATOM 1700 N N . ASP B 1 98 ? 6.027 -4.57 11.656 1 95.5 98 ASP B N 1
ATOM 1701 C CA . ASP B 1 98 ? 7.258 -5.137 11.109 1 95.5 98 ASP B CA 1
ATOM 1702 C C . ASP B 1 98 ? 7.871 -4.211 10.062 1 95.5 98 ASP B C 1
ATOM 1704 O O . ASP B 1 98 ? 9.07 -3.93 10.102 1 95.5 98 ASP B O 1
ATOM 1708 N N . LEU B 1 99 ? 7.113 -3.744 9.148 1 96.38 99 LEU B N 1
ATOM 1709 C CA . LEU B 1 99 ? 7.578 -2.85 8.102 1 96.38 99 LEU B CA 1
ATOM 1710 C C . LEU B 1 99 ? 8.062 -1.527 8.68 1 96.38 99 LEU B C 1
ATOM 1712 O O . LEU B 1 99 ? 9.102 -1.008 8.273 1 96.38 99 LEU B O 1
ATOM 1716 N N . LYS B 1 100 ? 7.336 -1.023 9.594 1 95.06 100 LYS B N 1
ATOM 1717 C CA . LYS B 1 100 ? 7.727 0.216 10.258 1 95.06 100 LYS B CA 1
ATOM 1718 C C . LYS B 1 100 ? 9.117 0.093 10.875 1 95.06 100 LYS B C 1
ATOM 1720 O O . LYS B 1 100 ? 9.969 0.97 10.688 1 95.06 100 LYS B O 1
ATOM 1725 N N . GLU B 1 101 ? 9.297 -0.954 11.531 1 94.56 101 GLU B N 1
ATOM 1726 C CA . GLU B 1 101 ? 10.57 -1.171 12.211 1 94.56 101 GLU B CA 1
ATOM 1727 C C . GLU B 1 101 ? 11.711 -1.327 11.203 1 94.56 101 GLU B C 1
ATOM 1729 O O . GLU B 1 101 ? 12.812 -0.812 11.414 1 94.56 101 GLU B O 1
ATOM 1734 N N . ARG B 1 102 ? 11.398 -1.959 10.164 1 94.62 102 ARG B N 1
ATOM 1735 C CA . ARG B 1 102 ? 12.43 -2.244 9.172 1 94.62 102 ARG B CA 1
ATOM 1736 C C . ARG B 1 102 ? 12.852 -0.975 8.438 1 94.62 102 ARG B C 1
ATOM 1738 O O . ARG B 1 102 ? 14.016 -0.829 8.055 1 94.62 102 ARG B O 1
ATOM 1745 N N . VAL B 1 103 ? 11.938 -0.075 8.242 1 95.56 103 VAL B N 1
ATOM 1746 C CA . VAL B 1 103 ? 12.203 1.108 7.43 1 95.56 103 VAL B CA 1
ATOM 1747 C C . VAL B 1 103 ? 12.602 2.273 8.328 1 95.56 103 VAL B C 1
ATOM 1749 O O . VAL B 1 103 ? 13.156 3.268 7.859 1 95.56 103 VAL B O 1
ATOM 1752 N N . TRP B 1 104 ? 12.391 2.137 9.578 1 92.69 104 TRP B N 1
ATOM 1753 C CA . TRP B 1 104 ? 12.508 3.23 10.531 1 92.69 104 TRP B CA 1
ATOM 1754 C C . TRP B 1 104 ? 13.891 3.871 10.453 1 92.69 104 TRP B C 1
ATOM 1756 O O . TRP B 1 104 ? 14.016 5.098 10.398 1 92.69 104 TRP B O 1
ATOM 1766 N N . GLY B 1 105 ? 14.883 3.131 10.414 1 87.44 105 GLY B N 1
ATOM 1767 C CA . GLY B 1 105 ? 16.234 3.652 10.492 1 87.44 105 GLY B CA 1
ATOM 1768 C C . GLY B 1 105 ? 17.016 3.49 9.195 1 87.44 105 GLY B C 1
ATOM 1769 O O . GLY B 1 105 ? 18.25 3.504 9.203 1 87.44 105 GLY B O 1
ATOM 1770 N N . ILE B 1 106 ? 16.25 3.299 8.203 1 81.44 106 ILE B N 1
ATOM 1771 C CA . ILE B 1 106 ? 17 3.088 6.969 1 81.44 106 ILE B CA 1
ATOM 1772 C C . ILE B 1 106 ? 17.797 4.352 6.617 1 81.44 106 ILE B C 1
ATOM 1774 O O . ILE B 1 106 ? 17.469 5.438 7.105 1 81.44 106 ILE B O 1
ATOM 1778 N N . LYS B 1 107 ? 18.984 4.078 6.043 1 65.12 107 LYS B N 1
ATOM 1779 C CA . LYS B 1 107 ? 19.844 5.195 5.648 1 65.12 107 LYS B CA 1
ATOM 1780 C C . LYS B 1 107 ? 19.266 5.914 4.43 1 65.12 107 LYS B C 1
ATOM 1782 O O . LYS B 1 107 ? 18.922 5.277 3.43 1 65.12 107 LYS B O 1
ATOM 1787 N N . GLY B 1 108 ? 18.562 7.051 4.633 1 57.72 108 GLY B N 1
ATOM 1788 C CA . GLY B 1 108 ? 18.094 7.875 3.529 1 57.72 108 GLY B CA 1
ATOM 1789 C C . GLY B 1 108 ? 19.078 8.977 3.158 1 57.72 108 GLY B C 1
ATOM 1790 O O . GLY B 1 108 ? 19.969 9.312 3.939 1 57.72 108 GLY B O 1
#

Radius of gyration: 19.54 Å; Cα contacts (8 Å, |Δi|>4): 365; chains: 2; bounding box: 51×57×48 Å

Solvent-accessible surface area (backbone atoms only — not comparable to full-atom values): 11883 Å² total; per-residue (Å²): 128,82,78,78,71,60,57,75,42,41,56,69,53,49,49,51,49,36,43,51,53,42,41,73,70,75,42,87,68,62,63,68,56,51,49,48,49,53,54,41,47,53,51,50,53,52,54,39,38,52,68,48,25,31,37,42,38,88,60,46,25,32,39,33,61,39,80,40,80,43,39,70,75,36,61,35,87,87,78,61,46,71,37,78,42,66,67,33,28,37,65,42,58,44,63,16,68,54,42,38,62,59,26,26,74,44,90,124,129,80,78,78,69,60,57,76,40,41,57,70,53,49,48,50,50,37,44,51,54,42,42,74,70,76,42,87,68,60,62,68,57,50,48,50,47,54,54,39,47,52,50,50,53,51,54,38,36,53,70,48,26,32,38,43,38,88,61,47,25,32,40,32,62,41,81,40,79,45,39,71,75,36,63,35,88,87,77,61,45,72,38,77,42,66,67,32,29,39,67,40,58,43,62,16,67,56,41,38,64,59,26,25,73,44,89,124

Foldseek 3Di:
DPPVDDDDADPVNVLVVVQVVCVVVVHHD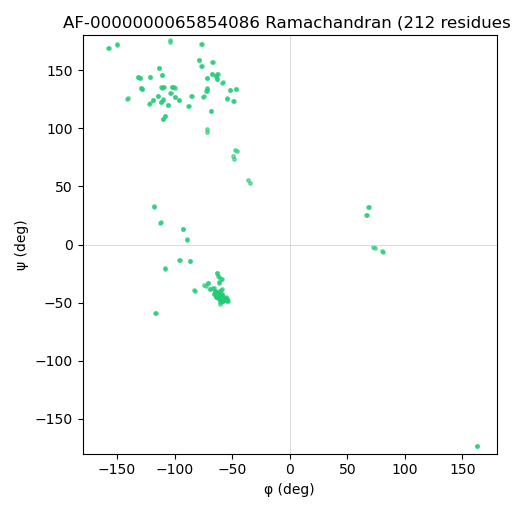DSVVSSVVVVVVVVVLVVCQVVQHWDDDALFWIKGKDKDAWDQADADPVPRDTDTGHIDIDIDIGGHPNVCVVPVPDDD/DPPPDDDDADPVNVLVVVQVVCVVVVHHDDSVVSVVVVVVVVVVLVVCQVVQHWDDDALFWIKGKDKDAWDQADADPVPRDTDTGHIDIDIDIGGHPNVCVVPVPDDD

InterPro domains:
  IPR000119 Histone-like DNA-binding protein [PF00216] (9-103)
  IPR000119 Histone-like DNA-binding protein [PR01727] (53-68)
  IPR000119 Histone-like DNA-binding protein [PR01727] (72-85)
  IPR000119 Histone-like DNA-binding protein [PR01727] (88-102)
  IPR000119 Histone-like DNA-binding protein [PTHR33175] (8-103)
  IPR000119 Histone-like DNA-binding protein [SM00411] (9-104)
  IPR010992 Integration host factor (IHF)-like DNA-binding domain superfamily [G3DSA:4.10.520.10] (1-108)
  IPR010992 Integration host factor (IHF)-like DNA-binding domain superfamily [SSF47729] (9-105)
  IPR020816 Histone-like DNA-binding protein, conserved site [PS00045] (59-79)

Organism: Borreliella japonica (NCBI:txid34095)